Protein AF-A0A0Q4B792-F1 (afdb_monomer_lite)

Radius of gyration: 16.69 Å; chains: 1; bounding box: 51×50×37 Å

Sequence (203 aa):
MIIIKDETDTKEAESYEGVRILLLTGSSIDRRAAGAAIKLKNITGGKLAVAVLGHSGESLKEADATYYLDDPDFADSDCRASGRICVALIKKVFPCDYVVCGTSSREGSSSSLAARIARGCDMEPSFSVSGIDRSDDGSLRTMRNGTAGSVSWKTAFSVSEGAWPKATPEMREGRRLNRIDVGLGVFSVGIKGSRVLIAKEVG

Foldseek 3Di:
DDPPDPPVQVCVQVVFDFAEEEEEEEQDDQFQLQLVSVVVCVQGVGAYEYEYEEDHLKDFPRHPAYEYAYAPLQAQWELQQVLLLVLLCCVQRHVGFEYRFGDDPRHDASQSSQVSSCVSNVAAEDEAWQDWHADPVRWIWTDHPNDIDTGHTRYRYYHHHYDGDGIDMDRDDHHYDYCVNSPHDSCSHHPNNHPDDDDDPDD

Secondary structure (DSSP, 8-state):
------TTTTHHHH---S-EEEEEE-SS--HHHHHHHHHHHHHHT-EEEEEEESS--EEETT-SEEEEE--GGGTT--HHHHHHHHHHHHHHT---SEEEE--BTTTB-HHHHHHHHHHHHT-EEEEEE-EEEE-TTS-EEEEETTEEEEE-SSEEEEE-S--PPPP-EEE---EEE-TTTTT--TTSSHHHH-S---PPP--

Structure (mmCIF, N/CA/C/O backbone):
data_AF-A0A0Q4B792-F1
#
_entry.id   AF-A0A0Q4B792-F1
#
loop_
_atom_site.group_PDB
_atom_site.id
_atom_site.type_symbol
_atom_site.label_atom_id
_atom_site.label_alt_id
_atom_site.label_comp_id
_atom_site.label_asym_id
_atom_site.label_entity_id
_atom_site.label_seq_id
_atom_site.pdbx_PDB_ins_code
_atom_site.Cartn_x
_atom_site.Cartn_y
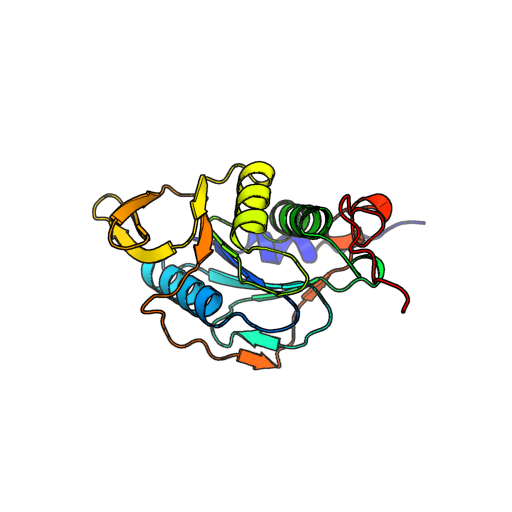_atom_site.Cartn_z
_atom_site.occupancy
_atom_site.B_iso_or_equiv
_atom_site.auth_seq_id
_atom_site.auth_comp_id
_atom_site.auth_asym_id
_atom_site.auth_atom_id
_atom_site.pdbx_PDB_model_num
ATOM 1 N N . MET A 1 1 ? 5.450 -29.155 -21.561 1.00 33.94 1 MET A N 1
ATOM 2 C CA . MET A 1 1 ? 5.748 -28.546 -20.250 1.00 33.94 1 MET A CA 1
ATOM 3 C C . MET A 1 1 ? 4.441 -28.463 -19.487 1.00 33.94 1 MET A C 1
ATOM 5 O O . MET A 1 1 ? 3.589 -27.662 -19.841 1.00 33.94 1 MET A O 1
ATOM 9 N N . ILE A 1 2 ? 4.238 -29.383 -18.548 1.00 25.81 2 ILE A N 1
ATOM 10 C CA . ILE A 1 2 ? 3.050 -29.424 -17.694 1.00 25.81 2 ILE A CA 1
ATOM 11 C C . ILE A 1 2 ? 3.392 -28.551 -16.490 1.00 25.81 2 ILE A C 1
ATOM 13 O O . ILE A 1 2 ? 4.289 -28.894 -15.725 1.00 25.81 2 ILE A O 1
ATOM 17 N N . ILE A 1 3 ? 2.758 -27.384 -16.379 1.00 35.31 3 ILE A N 1
ATOM 18 C CA . ILE A 1 3 ? 2.890 -26.535 -15.195 1.00 35.31 3 ILE A CA 1
ATOM 19 C C . ILE A 1 3 ? 1.917 -27.101 -14.166 1.00 35.31 3 ILE A C 1
ATOM 21 O O . ILE A 1 3 ? 0.707 -26.921 -14.287 1.00 35.31 3 ILE A O 1
ATOM 25 N N . ILE A 1 4 ? 2.451 -27.826 -13.187 1.00 34.44 4 ILE A N 1
ATOM 26 C CA . ILE A 1 4 ? 1.708 -28.196 -11.986 1.00 34.44 4 ILE A CA 1
ATOM 27 C C . ILE A 1 4 ? 1.589 -26.908 -11.168 1.00 34.44 4 ILE A C 1
ATOM 29 O O . ILE A 1 4 ? 2.572 -26.414 -10.623 1.00 34.44 4 ILE A O 1
ATOM 33 N N . LYS A 1 5 ? 0.399 -26.307 -11.190 1.00 33.84 5 LYS A N 1
ATOM 34 C CA . LYS A 1 5 ? 0.032 -25.169 -10.349 1.00 33.84 5 LYS A CA 1
ATOM 35 C C . LYS A 1 5 ? -0.215 -25.729 -8.952 1.00 33.84 5 LYS A C 1
ATOM 37 O O . LYS A 1 5 ? -1.139 -26.517 -8.782 1.00 33.84 5 LYS A O 1
ATOM 42 N N . ASP A 1 6 ? 0.633 -25.375 -7.996 1.00 35.22 6 ASP A N 1
ATOM 43 C CA . ASP A 1 6 ? 0.460 -25.784 -6.606 1.00 35.22 6 ASP A CA 1
ATOM 44 C C . ASP A 1 6 ? -0.864 -25.203 -6.069 1.00 35.22 6 ASP A C 1
ATOM 46 O O . ASP A 1 6 ? -1.065 -23.988 -6.024 1.00 35.22 6 ASP A O 1
ATOM 50 N N . GLU A 1 7 ? -1.820 -26.078 -5.752 1.00 35.09 7 GLU A N 1
ATOM 51 C CA . GLU A 1 7 ? -3.175 -25.725 -5.305 1.00 35.09 7 GLU A CA 1
ATOM 52 C C . GLU A 1 7 ? -3.217 -25.215 -3.852 1.00 35.09 7 GLU A C 1
ATOM 54 O O . GLU A 1 7 ? -4.275 -24.821 -3.356 1.00 35.09 7 GLU A O 1
ATOM 59 N N . THR A 1 8 ? -2.082 -25.185 -3.149 1.00 34.69 8 THR A N 1
ATOM 60 C CA . THR A 1 8 ? -1.991 -24.608 -1.797 1.00 34.69 8 THR A CA 1
ATOM 61 C C . THR A 1 8 ? -1.992 -23.074 -1.797 1.00 34.69 8 THR A C 1
ATOM 63 O O . THR A 1 8 ? -2.495 -22.459 -0.857 1.00 34.69 8 THR A O 1
ATOM 66 N N . ASP A 1 9 ? -1.556 -22.445 -2.891 1.00 42.12 9 ASP A N 1
ATOM 67 C CA . ASP A 1 9 ? -1.290 -21.001 -2.985 1.00 42.12 9 ASP A CA 1
ATOM 68 C C . ASP A 1 9 ? -2.533 -20.092 -2.981 1.00 42.12 9 ASP A C 1
ATOM 70 O O . ASP A 1 9 ? -2.427 -18.885 -2.752 1.00 42.12 9 ASP A O 1
ATOM 74 N N . THR A 1 10 ? -3.710 -20.659 -3.261 1.00 37.88 10 THR A N 1
ATOM 75 C CA . THR A 1 10 ? -5.001 -19.940 -3.259 1.00 37.88 10 THR A CA 1
ATOM 76 C C . THR A 1 10 ? -5.689 -19.983 -1.897 1.00 37.88 10 THR A C 1
ATOM 78 O O . THR A 1 10 ? -6.471 -19.088 -1.582 1.00 37.88 10 THR A O 1
ATOM 81 N N . LYS A 1 11 ? -5.341 -20.947 -1.036 1.00 34.03 11 LYS A N 1
ATOM 82 C CA . LYS A 1 11 ? -6.043 -21.159 0.235 1.00 34.03 11 LYS A CA 1
ATOM 83 C C . LYS A 1 11 ? -5.718 -20.110 1.298 1.00 34.03 11 LYS A C 1
ATOM 85 O O . LYS A 1 11 ? -6.612 -19.737 2.048 1.00 34.03 11 LYS A O 1
ATOM 90 N N . GLU A 1 12 ? -4.496 -19.574 1.353 1.00 41.19 12 GLU A N 1
ATOM 91 C CA . GLU A 1 12 ? -4.156 -18.540 2.350 1.00 41.19 12 GLU A CA 1
ATOM 92 C C . GLU A 1 12 ? -4.881 -17.211 2.085 1.00 41.19 12 GLU A C 1
ATOM 94 O O . GLU A 1 12 ? -5.442 -16.629 3.010 1.00 41.19 12 GLU A O 1
ATOM 99 N N . ALA A 1 13 ? -4.959 -16.763 0.827 1.00 39.94 13 ALA A N 1
ATOM 100 C CA . ALA A 1 13 ? -5.677 -15.539 0.453 1.00 39.94 13 ALA A CA 1
ATOM 101 C C . ALA A 1 13 ? -7.210 -15.675 0.583 1.00 39.94 13 ALA A C 1
ATOM 103 O O . ALA A 1 13 ? -7.907 -14.691 0.858 1.00 39.94 13 ALA A O 1
ATOM 104 N N . GLU A 1 14 ? -7.734 -16.892 0.406 1.00 40.47 14 GLU A N 1
ATOM 105 C CA . GLU A 1 14 ? -9.151 -17.225 0.598 1.00 40.47 14 GLU A CA 1
ATOM 106 C C . GLU A 1 14 ? -9.532 -17.421 2.078 1.00 40.47 14 GLU A C 1
ATOM 108 O O . GLU A 1 14 ? -10.694 -17.235 2.425 1.00 40.47 14 GLU A O 1
ATOM 113 N N . SER A 1 15 ? -8.571 -17.698 2.970 1.00 45.41 15 SER A N 1
ATOM 114 C CA . SER A 1 15 ? -8.818 -17.972 4.400 1.00 45.41 15 SER A CA 1
ATOM 115 C C . SER A 1 15 ? -8.996 -16.744 5.308 1.00 45.41 15 SER A C 1
ATOM 117 O O . SER A 1 15 ? -9.276 -16.890 6.498 1.00 45.41 15 SER A O 1
ATOM 119 N N . TYR A 1 16 ? -8.846 -15.525 4.785 1.00 47.53 16 TYR A N 1
ATOM 120 C CA . TYR A 1 16 ? -9.009 -14.309 5.584 1.00 47.53 16 TYR A CA 1
ATOM 121 C C . TYR A 1 16 ? -10.486 -13.901 5.688 1.00 47.53 16 TYR A C 1
ATOM 123 O O . TYR A 1 16 ? -10.985 -13.156 4.841 1.00 47.53 16 TYR A O 1
ATOM 131 N N . GLU A 1 17 ? -11.180 -14.347 6.737 1.00 58.19 17 GLU A N 1
ATOM 132 C CA . GLU A 1 17 ? -12.429 -13.717 7.184 1.00 58.19 17 GLU A CA 1
ATOM 133 C C . GLU A 1 17 ? -12.116 -12.355 7.843 1.00 58.19 17 GLU A C 1
ATOM 135 O O . GLU A 1 17 ? -11.276 -12.267 8.740 1.00 58.19 17 GLU A O 1
ATOM 140 N N . GLY A 1 18 ? -12.772 -11.277 7.394 1.00 78.38 18 GLY A N 1
ATOM 141 C CA . GLY A 1 18 ? -12.652 -9.928 7.973 1.00 78.38 18 GLY A CA 1
ATOM 142 C C . GLY A 1 18 ? -11.944 -8.887 7.094 1.00 78.38 18 GLY A C 1
ATOM 143 O O . GLY A 1 18 ? -11.579 -9.158 5.953 1.00 78.38 18 GLY A O 1
ATOM 144 N N . VAL A 1 19 ? -11.779 -7.671 7.635 1.00 88.25 19 VAL A N 1
ATOM 145 C CA . VAL A 1 19 ? -11.177 -6.519 6.935 1.00 88.25 19 VAL A CA 1
ATOM 146 C C . VAL A 1 19 ? -9.701 -6.776 6.637 1.00 88.25 19 VAL A C 1
ATOM 148 O O . VAL A 1 19 ? -8.928 -7.103 7.538 1.00 88.25 19 VAL A O 1
ATOM 151 N N . ARG A 1 20 ? -9.286 -6.565 5.389 1.00 94.62 20 ARG A N 1
ATOM 152 C CA . ARG A 1 20 ? -7.912 -6.794 4.923 1.00 94.62 20 ARG A CA 1
ATOM 153 C C . ARG A 1 20 ? -7.219 -5.474 4.614 1.00 94.62 20 ARG A C 1
ATOM 155 O O . ARG A 1 20 ? -7.715 -4.665 3.830 1.00 94.62 20 ARG A O 1
ATOM 162 N N . ILE A 1 21 ? -6.049 -5.275 5.208 1.00 96.44 21 ILE A N 1
ATOM 163 C CA . ILE A 1 21 ? -5.250 -4.055 5.087 1.00 96.44 21 ILE A CA 1
ATOM 164 C C . ILE A 1 21 ? -3.903 -4.421 4.475 1.00 96.44 21 ILE A C 1
ATOM 166 O O . ILE A 1 21 ? -3.234 -5.332 4.957 1.00 96.44 21 ILE A O 1
ATOM 170 N N . LEU A 1 22 ? -3.489 -3.692 3.444 1.00 97.00 22 LEU A N 1
ATOM 171 C CA . LEU A 1 22 ? -2.180 -3.837 2.821 1.00 97.00 22 LEU A CA 1
ATOM 172 C C . LEU A 1 22 ? -1.356 -2.562 3.016 1.00 97.00 22 LEU A C 1
ATOM 174 O O . LEU A 1 22 ? -1.715 -1.499 2.512 1.00 97.00 22 LEU A O 1
ATOM 178 N N . LEU A 1 23 ? -0.228 -2.666 3.712 1.00 96.12 23 LEU A N 1
ATOM 179 C CA . LEU A 1 23 ? 0.806 -1.635 3.700 1.00 96.12 23 LEU A CA 1
ATOM 180 C C . LEU A 1 23 ? 1.735 -1.870 2.508 1.00 96.12 23 LEU A C 1
ATOM 182 O O . LEU A 1 23 ? 2.355 -2.926 2.413 1.00 96.12 23 LEU A O 1
ATOM 186 N N . LEU A 1 24 ? 1.864 -0.874 1.637 1.00 93.19 24 LEU A N 1
ATOM 187 C CA . LEU A 1 24 ? 2.834 -0.865 0.546 1.00 93.19 24 LEU A CA 1
ATOM 188 C C . LEU A 1 24 ? 4.028 0.001 0.917 1.00 93.19 24 LEU A C 1
ATOM 190 O O . LEU A 1 24 ? 3.865 1.158 1.310 1.00 93.19 24 LEU A O 1
ATOM 194 N N . THR A 1 25 ? 5.224 -0.548 0.759 1.00 88.81 25 THR A N 1
ATOM 195 C CA . THR A 1 25 ? 6.471 0.130 1.109 1.00 88.81 25 THR A CA 1
ATOM 196 C C . THR A 1 25 ? 7.580 -0.245 0.135 1.00 88.81 25 THR A C 1
ATOM 198 O O . THR A 1 25 ? 7.519 -1.295 -0.499 1.00 88.81 25 THR A O 1
ATOM 201 N N . GLY A 1 26 ? 8.583 0.621 -0.004 1.00 85.62 26 GLY A N 1
ATOM 202 C CA . GLY A 1 26 ? 9.779 0.317 -0.792 1.00 85.62 26 GLY A CA 1
ATOM 203 C C . GLY A 1 26 ? 10.798 -0.475 0.026 1.00 85.62 26 GLY A C 1
ATOM 204 O O . GLY A 1 26 ? 10.454 -1.176 0.973 1.00 85.62 26 GLY A O 1
ATOM 205 N N . SER A 1 27 ? 12.085 -0.298 -0.279 1.00 79.56 27 SER A N 1
ATOM 206 C CA . SER A 1 27 ? 13.182 -1.039 0.369 1.00 79.56 27 SER A CA 1
ATOM 207 C C . SER A 1 27 ? 13.395 -0.748 1.865 1.00 79.56 27 SER A C 1
ATOM 209 O O . SER A 1 27 ? 14.207 -1.421 2.493 1.00 79.56 27 SER A O 1
ATOM 211 N N . SER A 1 28 ? 12.694 0.232 2.432 1.00 84.31 28 SER A N 1
ATOM 212 C CA . SER A 1 28 ? 12.626 0.491 3.872 1.00 84.31 28 SER A CA 1
ATOM 213 C C . SER A 1 28 ? 11.191 0.803 4.281 1.00 84.31 28 SER A C 1
ATOM 215 O O . SER A 1 28 ? 10.412 1.319 3.473 1.00 84.31 28 SER A O 1
ATOM 217 N N . ILE A 1 29 ? 10.835 0.504 5.531 1.00 88.38 29 ILE A N 1
ATOM 218 C CA . ILE A 1 29 ? 9.501 0.795 6.068 1.00 88.38 29 ILE A CA 1
ATOM 219 C C . ILE A 1 29 ? 9.294 2.303 6.280 1.00 88.38 29 ILE A C 1
ATOM 221 O O . ILE A 1 29 ? 9.945 2.932 7.122 1.00 88.38 29 ILE A O 1
ATOM 225 N N . ASP A 1 30 ? 8.298 2.879 5.599 1.00 90.06 30 ASP A N 1
ATOM 226 C CA . ASP A 1 30 ? 7.776 4.205 5.947 1.00 90.06 30 ASP A CA 1
ATOM 227 C C . ASP A 1 30 ? 7.014 4.129 7.279 1.00 90.06 30 ASP A C 1
ATOM 229 O O . ASP A 1 30 ? 5.904 3.600 7.364 1.00 90.06 30 ASP A O 1
ATOM 233 N N . ARG A 1 31 ? 7.605 4.692 8.339 1.00 91.88 31 ARG A N 1
ATOM 234 C CA . ARG A 1 31 ? 7.049 4.647 9.701 1.00 91.88 31 ARG A CA 1
ATOM 235 C C . ARG A 1 31 ? 5.684 5.321 9.832 1.00 91.88 31 ARG A C 1
ATOM 237 O O . ARG A 1 31 ? 4.902 4.909 10.686 1.00 91.88 31 ARG A O 1
ATOM 244 N N . ARG A 1 32 ? 5.387 6.346 9.025 1.00 92.69 32 ARG A N 1
ATOM 245 C CA . ARG A 1 32 ? 4.094 7.047 9.078 1.00 92.69 32 ARG A CA 1
ATOM 246 C C . ARG A 1 32 ? 3.012 6.179 8.455 1.00 92.69 32 ARG A C 1
ATOM 248 O O . ARG A 1 32 ? 1.978 5.951 9.077 1.00 92.69 32 ARG A O 1
ATOM 255 N N . ALA A 1 33 ? 3.282 5.638 7.269 1.00 94.69 33 ALA A N 1
ATOM 256 C CA . ALA A 1 33 ? 2.369 4.710 6.610 1.00 94.69 33 ALA A CA 1
ATOM 257 C C . ALA A 1 33 ? 2.167 3.431 7.433 1.00 94.69 33 ALA A C 1
ATOM 259 O O . ALA A 1 33 ? 1.038 2.980 7.607 1.00 94.69 33 ALA A O 1
ATOM 260 N N . ALA A 1 34 ? 3.236 2.902 8.026 1.00 95.62 34 ALA A N 1
ATOM 261 C CA . ALA A 1 34 ? 3.164 1.776 8.944 1.00 95.62 34 ALA A CA 1
ATOM 262 C C . ALA A 1 34 ? 2.283 2.070 10.165 1.00 95.62 34 ALA A C 1
ATOM 264 O O . ALA A 1 34 ? 1.386 1.291 10.482 1.00 95.62 34 ALA A O 1
ATOM 265 N N . GLY A 1 35 ? 2.481 3.216 10.821 1.00 97.00 35 GLY A N 1
ATOM 266 C CA . GLY A 1 35 ? 1.648 3.623 11.950 1.00 97.00 35 GLY A CA 1
ATOM 267 C C . GLY A 1 35 ? 0.176 3.803 11.563 1.00 97.00 35 GLY A C 1
ATOM 268 O O . GLY A 1 35 ? -0.710 3.353 12.290 1.00 97.00 35 GLY A O 1
ATOM 269 N N . ALA A 1 36 ? -0.109 4.376 10.391 1.00 96.62 36 ALA A N 1
ATOM 270 C CA . ALA A 1 36 ? -1.470 4.481 9.866 1.00 96.62 36 ALA A CA 1
ATOM 271 C C . ALA A 1 36 ? -2.104 3.105 9.590 1.00 96.62 36 ALA A C 1
ATOM 273 O O . ALA A 1 36 ? -3.262 2.881 9.943 1.00 96.62 36 ALA A O 1
ATOM 274 N N . ALA A 1 37 ? -1.344 2.158 9.034 1.00 97.31 37 ALA A N 1
ATOM 275 C CA . ALA A 1 37 ? -1.807 0.791 8.808 1.00 97.31 37 ALA A CA 1
ATOM 276 C C . ALA A 1 37 ? -2.105 0.053 10.128 1.00 97.31 37 ALA A C 1
ATOM 278 O O . ALA A 1 37 ? -3.128 -0.621 10.244 1.00 97.31 37 ALA A O 1
ATOM 279 N N . ILE A 1 38 ? -1.274 0.249 11.159 1.00 97.44 38 ILE A N 1
ATOM 280 C CA . ILE A 1 38 ? -1.517 -0.268 12.517 1.00 97.44 38 ILE A CA 1
ATOM 281 C C . ILE A 1 38 ? -2.771 0.372 13.129 1.00 97.44 38 ILE A C 1
ATOM 283 O O . ILE A 1 38 ? -3.600 -0.321 13.718 1.00 97.44 38 ILE A O 1
ATOM 287 N N . LYS A 1 39 ? -2.961 1.688 12.973 1.00 96.56 39 LYS A N 1
ATOM 288 C CA . LYS A 1 39 ? -4.170 2.383 13.445 1.00 96.56 39 LYS A CA 1
ATOM 289 C C . LYS A 1 39 ? -5.426 1.817 12.771 1.00 96.56 39 LYS A C 1
ATOM 291 O O . LYS A 1 39 ? -6.396 1.532 13.471 1.00 96.56 39 LYS A O 1
ATOM 296 N N . LEU A 1 40 ? -5.393 1.590 11.455 1.00 94.81 40 LEU A N 1
ATOM 297 C CA . LEU A 1 40 ? -6.481 0.937 10.716 1.00 94.81 40 LEU A CA 1
ATOM 298 C C . LEU A 1 40 ? -6.758 -0.472 11.241 1.00 94.81 40 LEU A C 1
ATOM 300 O O . LEU A 1 40 ? -7.918 -0.805 11.490 1.00 94.81 40 LEU A O 1
ATOM 304 N N . LYS A 1 41 ? -5.712 -1.276 11.468 1.00 95.25 41 LYS A N 1
ATOM 305 C CA . LYS A 1 41 ? -5.831 -2.614 12.063 1.00 95.25 41 LYS A CA 1
ATOM 306 C C . LYS A 1 41 ? -6.563 -2.551 13.402 1.00 95.25 41 LYS A C 1
ATOM 308 O O . LYS A 1 41 ? -7.529 -3.278 13.605 1.00 95.25 41 LYS A O 1
ATOM 313 N N . ASN A 1 42 ? -6.171 -1.625 14.274 1.00 94.56 42 ASN A N 1
ATOM 314 C CA . ASN A 1 42 ? -6.768 -1.470 15.601 1.00 94.56 42 ASN A CA 1
ATOM 315 C C . ASN A 1 42 ? -8.237 -1.020 15.554 1.00 94.56 42 ASN A C 1
ATOM 317 O O . ASN A 1 42 ? -9.042 -1.503 16.341 1.00 94.56 42 ASN A O 1
ATOM 321 N N . ILE A 1 43 ? -8.603 -0.111 14.643 1.00 92.75 43 ILE A N 1
ATOM 322 C CA . ILE A 1 43 ? -9.989 0.377 14.512 1.00 92.75 43 ILE A CA 1
ATOM 323 C C . ILE A 1 43 ? -10.921 -0.693 13.935 1.00 92.75 43 ILE A C 1
ATOM 325 O O . ILE A 1 43 ? -12.095 -0.784 14.309 1.00 92.75 43 ILE A O 1
ATOM 329 N N . THR A 1 44 ? -10.421 -1.451 12.962 1.00 90.06 44 THR A N 1
ATOM 330 C CA . THR A 1 44 ? -11.232 -2.391 12.180 1.00 90.06 44 THR A CA 1
ATOM 331 C C . THR A 1 44 ? -11.227 -3.801 12.760 1.00 90.06 44 THR A C 1
ATOM 333 O O . THR A 1 44 ? -12.109 -4.584 12.425 1.00 90.06 44 THR A O 1
ATOM 336 N N . GLY A 1 45 ? -10.247 -4.135 13.607 1.00 90.50 45 GLY A N 1
ATOM 337 C CA . GLY A 1 45 ? -9.962 -5.516 14.005 1.00 90.50 45 GLY A CA 1
ATOM 338 C C . GLY A 1 45 ? -9.424 -6.373 12.853 1.00 90.50 45 GLY A C 1
ATOM 339 O O . GLY A 1 45 ? -9.405 -7.596 12.959 1.00 90.50 45 GLY A O 1
ATOM 340 N N . GLY A 1 46 ? -9.036 -5.740 11.741 1.00 91.69 46 GLY A N 1
ATOM 341 C CA . GLY A 1 46 ? -8.644 -6.408 10.509 1.00 91.69 46 GLY A CA 1
ATOM 342 C C . GLY A 1 46 ? -7.276 -7.085 10.562 1.00 91.69 46 GLY A C 1
ATOM 343 O O . GLY A 1 46 ? -6.565 -7.083 11.569 1.00 91.69 46 GLY A O 1
ATOM 344 N N . LYS A 1 47 ? -6.888 -7.652 9.423 1.00 95.00 47 LYS A N 1
ATOM 345 C CA . LYS A 1 47 ? -5.598 -8.306 9.205 1.00 95.00 47 LYS A CA 1
ATOM 346 C C . LYS A 1 47 ? -4.695 -7.420 8.364 1.00 95.00 47 LYS A C 1
ATOM 348 O O . LYS A 1 47 ? -5.125 -6.881 7.346 1.00 95.00 47 LYS A O 1
ATOM 353 N N . LEU A 1 48 ? -3.452 -7.260 8.809 1.00 96.31 48 LEU A N 1
ATOM 354 C CA . LEU A 1 48 ? -2.455 -6.407 8.173 1.00 96.31 48 LEU A CA 1
ATOM 355 C C . LEU A 1 48 ? -1.433 -7.264 7.435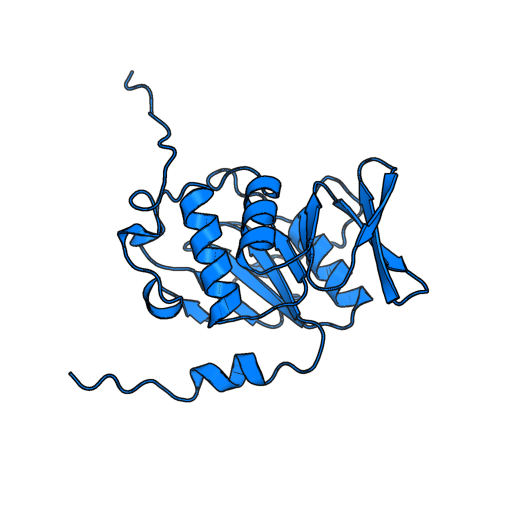 1.00 96.31 48 LEU A C 1
ATOM 357 O O . LEU A 1 48 ? -0.671 -7.996 8.060 1.00 96.31 48 LEU A O 1
ATOM 361 N N . ALA A 1 49 ? -1.371 -7.116 6.120 1.00 96.56 49 ALA A N 1
ATOM 362 C CA . ALA A 1 49 ? -0.255 -7.583 5.318 1.00 96.56 49 ALA A CA 1
ATOM 363 C C . ALA A 1 49 ? 0.683 -6.420 4.980 1.00 96.56 49 ALA A C 1
ATOM 365 O O . ALA A 1 49 ? 0.248 -5.281 4.792 1.00 96.56 49 ALA A O 1
ATOM 366 N N . VAL A 1 50 ? 1.973 -6.714 4.860 1.00 95.56 50 VAL A N 1
ATOM 367 C CA . VAL A 1 50 ? 2.976 -5.788 4.327 1.00 95.56 50 VAL A CA 1
ATOM 368 C C . VAL A 1 50 ? 3.446 -6.324 2.987 1.00 95.56 50 VAL A C 1
ATOM 370 O O . VAL A 1 50 ? 3.798 -7.496 2.889 1.00 95.56 50 VAL A O 1
ATOM 373 N N 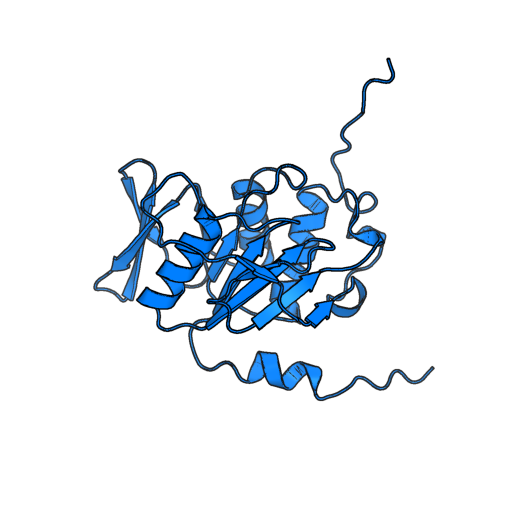. ALA A 1 51 ? 3.471 -5.478 1.962 1.00 94.62 51 ALA A N 1
ATOM 374 C CA . ALA A 1 51 ? 4.168 -5.779 0.725 1.00 94.62 51 ALA A CA 1
ATOM 375 C C . ALA A 1 51 ? 5.295 -4.781 0.479 1.00 94.62 51 ALA A C 1
ATOM 377 O O . ALA A 1 51 ? 5.093 -3.564 0.457 1.00 94.62 51 ALA A O 1
ATOM 378 N N . VAL A 1 52 ? 6.483 -5.338 0.289 1.00 92.44 52 VAL A N 1
ATOM 379 C CA . VA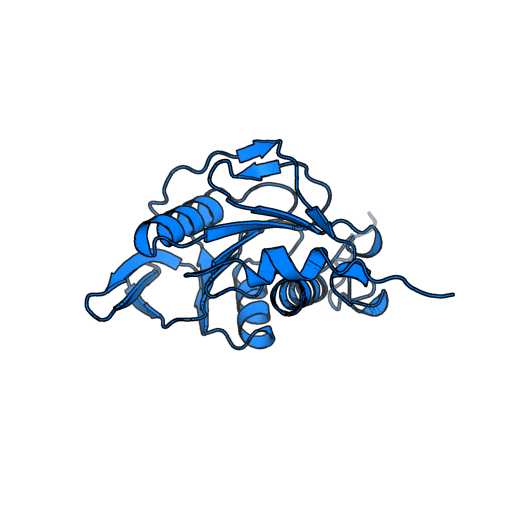L A 1 52 ? 7.731 -4.614 0.092 1.00 92.44 52 VAL A CA 1
ATOM 380 C C . VAL A 1 52 ? 8.096 -4.689 -1.382 1.00 92.44 52 VAL A C 1
ATOM 382 O O . VAL A 1 52 ? 8.276 -5.784 -1.916 1.00 92.44 52 VAL A O 1
ATOM 385 N N . LEU A 1 53 ? 8.213 -3.540 -2.048 1.00 89.00 53 LEU A N 1
ATOM 386 C CA . LEU A 1 53 ? 8.765 -3.467 -3.394 1.00 89.00 53 LEU A CA 1
ATOM 387 C C . LEU A 1 53 ? 10.296 -3.454 -3.328 1.00 89.00 53 LEU A C 1
ATOM 389 O O . LEU A 1 53 ? 10.918 -2.494 -2.863 1.00 89.00 53 LEU A O 1
ATOM 393 N N . GLY A 1 54 ? 10.901 -4.534 -3.816 1.00 81.31 54 GLY A N 1
ATOM 394 C CA . GLY A 1 54 ? 12.345 -4.713 -3.859 1.00 81.31 54 GLY A CA 1
ATOM 395 C C . GLY A 1 54 ? 12.887 -5.674 -2.802 1.00 81.31 54 GLY A C 1
ATOM 396 O O . GLY A 1 54 ? 12.169 -6.408 -2.133 1.00 81.31 54 GLY A O 1
ATOM 397 N N . HIS A 1 55 ? 14.211 -5.672 -2.691 1.00 71.19 55 HIS A N 1
ATOM 398 C CA . HIS A 1 55 ? 14.995 -6.759 -2.107 1.00 71.19 55 HIS A CA 1
ATOM 399 C C . HIS A 1 55 ? 15.296 -6.575 -0.605 1.00 71.19 55 HIS A C 1
ATOM 401 O O . HIS A 1 55 ? 16.392 -6.902 -0.149 1.00 71.19 55 HIS A O 1
ATOM 407 N N . SER A 1 56 ? 14.372 -6.000 0.172 1.00 74.38 56 SER A N 1
ATOM 408 C CA . SER A 1 56 ? 14.552 -5.913 1.630 1.00 74.38 56 SER A CA 1
ATOM 409 C C . SER A 1 56 ? 14.052 -7.197 2.305 1.00 74.38 56 SER A C 1
ATOM 411 O O . SER A 1 56 ? 13.194 -7.890 1.772 1.00 74.38 56 SER A O 1
ATOM 413 N N . GLY A 1 57 ? 14.617 -7.538 3.464 1.00 80.62 57 GLY A N 1
ATOM 414 C CA . GLY A 1 57 ? 14.041 -8.525 4.388 1.00 80.62 57 GLY A CA 1
ATOM 415 C C . GLY A 1 57 ? 13.265 -7.867 5.532 1.00 80.62 57 GLY A C 1
ATOM 416 O O . GLY A 1 57 ? 12.978 -8.527 6.527 1.00 80.62 57 GLY A O 1
ATOM 417 N N . GLU A 1 58 ? 13.011 -6.557 5.431 1.00 88.88 58 GLU A N 1
ATOM 418 C CA . GLU A 1 58 ? 12.385 -5.756 6.481 1.00 88.88 58 GLU A CA 1
ATOM 419 C C . GLU A 1 58 ? 10.862 -5.757 6.312 1.00 88.88 58 GLU A C 1
ATOM 421 O O . GLU A 1 58 ? 10.343 -5.435 5.246 1.00 88.88 58 GLU A O 1
ATOM 426 N N . SER A 1 59 ? 10.148 -6.073 7.388 1.00 92.38 59 SER A N 1
ATOM 427 C CA . SER A 1 59 ? 8.690 -6.004 7.489 1.00 92.38 59 SER A CA 1
ATOM 428 C C . SER A 1 59 ? 8.285 -5.321 8.800 1.00 92.38 59 SER A C 1
ATOM 430 O O . SER A 1 59 ? 9.103 -4.670 9.451 1.00 92.38 59 SER A O 1
ATOM 432 N N . LEU A 1 60 ? 7.019 -5.447 9.195 1.00 93.94 60 LEU A N 1
ATOM 433 C CA . LEU A 1 60 ? 6.498 -4.986 10.478 1.00 93.94 60 LEU A CA 1
ATOM 434 C C . LEU A 1 60 ? 6.216 -6.147 11.419 1.00 93.94 60 LEU A C 1
ATOM 436 O O . LEU A 1 60 ? 5.581 -7.130 11.032 1.00 93.94 60 LEU A O 1
ATOM 440 N N . LYS A 1 61 ? 6.564 -5.962 12.692 1.00 94.31 61 LYS A N 1
ATOM 441 C CA . LYS A 1 61 ? 6.203 -6.895 13.762 1.00 94.31 61 LYS A CA 1
ATOM 442 C C . LYS A 1 61 ? 4.697 -7.124 13.860 1.00 94.31 61 LYS A C 1
ATOM 444 O O . LYS A 1 61 ? 4.238 -8.231 14.131 1.00 94.31 61 LYS A O 1
ATOM 449 N N . GLU A 1 62 ? 3.922 -6.069 13.631 1.00 94.81 62 GLU A N 1
ATOM 450 C CA . GLU A 1 62 ? 2.464 -6.067 13.715 1.00 94.81 62 GLU A CA 1
ATOM 451 C C . GLU A 1 62 ? 1.779 -6.722 12.501 1.00 94.81 62 GLU A C 1
ATOM 453 O O . GLU A 1 62 ? 0.552 -6.879 12.512 1.00 94.81 62 GLU A O 1
ATOM 458 N N . ALA A 1 63 ? 2.541 -7.091 11.463 1.00 94.19 63 ALA A N 1
ATOM 459 C CA . ALA A 1 63 ? 2.021 -7.733 10.265 1.00 94.19 63 ALA A CA 1
ATOM 460 C C . ALA A 1 63 ? 1.625 -9.193 10.527 1.00 94.19 63 ALA A C 1
ATOM 462 O O . ALA A 1 63 ? 2.356 -9.972 11.144 1.00 94.19 63 ALA A O 1
ATOM 463 N N . ASP A 1 64 ? 0.463 -9.572 10.006 1.00 94.94 64 ASP A N 1
ATOM 464 C CA . ASP A 1 64 ? -0.009 -10.951 9.946 1.00 94.94 64 ASP A CA 1
ATOM 465 C C . ASP A 1 64 ? 0.641 -11.709 8.773 1.00 94.94 64 ASP A C 1
ATOM 467 O O . ASP A 1 64 ? 0.879 -12.907 8.885 1.00 94.94 64 ASP A O 1
ATOM 471 N N . ALA A 1 65 ? 0.969 -11.015 7.677 1.00 94.12 65 ALA A N 1
ATOM 472 C CA . ALA A 1 65 ? 1.630 -11.584 6.501 1.00 94.12 65 ALA A CA 1
ATOM 473 C C . ALA A 1 65 ? 2.623 -10.597 5.868 1.00 94.12 65 ALA A C 1
ATOM 475 O O . ALA A 1 65 ? 2.448 -9.380 5.954 1.00 94.12 65 ALA A O 1
ATOM 476 N N . THR A 1 66 ? 3.641 -11.132 5.191 1.00 94.69 66 THR A N 1
ATOM 477 C CA . THR A 1 66 ? 4.645 -10.340 4.467 1.00 94.69 66 THR A CA 1
ATOM 478 C C . THR A 1 66 ? 4.831 -10.882 3.056 1.00 94.69 66 THR A C 1
ATOM 480 O O . THR A 1 66 ? 5.063 -12.080 2.880 1.00 94.69 66 THR A O 1
ATOM 483 N N . TYR A 1 67 ? 4.792 -9.987 2.072 1.00 94.56 67 TYR A N 1
ATOM 484 C CA . TYR A 1 67 ? 5.074 -10.263 0.669 1.00 94.56 67 TYR A CA 1
ATOM 485 C C . TYR A 1 67 ? 6.278 -9.443 0.202 1.00 94.56 67 TYR A C 1
ATOM 487 O O . TYR A 1 67 ? 6.290 -8.219 0.312 1.00 94.56 67 TYR A O 1
ATOM 495 N N . TYR A 1 68 ? 7.274 -10.105 -0.368 1.00 94.00 68 TYR A N 1
ATOM 496 C CA . TYR A 1 68 ? 8.422 -9.455 -0.990 1.00 94.00 68 TYR A CA 1
ATOM 497 C C . TYR A 1 68 ? 8.242 -9.497 -2.502 1.00 94.00 68 TYR A C 1
ATOM 499 O O . TYR A 1 68 ? 8.280 -10.570 -3.100 1.00 94.00 68 TYR A O 1
ATOM 507 N N . LEU A 1 69 ? 8.004 -8.341 -3.119 1.00 93.38 69 LEU A N 1
ATOM 508 C CA . LEU A 1 69 ? 7.926 -8.205 -4.570 1.00 93.38 69 LEU A CA 1
ATOM 509 C C . LEU A 1 69 ? 9.351 -8.152 -5.111 1.00 93.38 69 LEU A C 1
ATOM 511 O O . LEU A 1 69 ? 9.989 -7.096 -5.154 1.00 93.38 69 LEU A O 1
ATOM 515 N N . ASP A 1 70 ? 9.831 -9.328 -5.479 1.00 90.88 70 ASP A N 1
ATOM 516 C CA . ASP A 1 70 ? 11.229 -9.614 -5.707 1.00 90.88 70 ASP A CA 1
ATOM 517 C C . ASP A 1 70 ? 11.438 -10.213 -7.103 1.00 90.88 70 ASP A C 1
ATOM 519 O O . ASP A 1 70 ? 11.282 -11.411 -7.341 1.00 90.88 70 ASP A O 1
ATOM 523 N N . ASP A 1 71 ? 11.764 -9.333 -8.046 1.00 93.62 71 ASP A N 1
ATOM 524 C CA . ASP A 1 71 ? 12.102 -9.680 -9.418 1.00 93.62 71 ASP A CA 1
ATOM 525 C C . ASP A 1 71 ? 13.131 -8.668 -9.944 1.00 93.62 71 ASP A C 1
ATOM 527 O O . ASP A 1 71 ? 12.897 -7.459 -9.826 1.00 93.62 71 ASP A O 1
ATOM 531 N N . PRO A 1 72 ? 14.244 -9.103 -10.562 1.00 92.44 72 PRO A N 1
ATOM 532 C CA . PRO A 1 72 ? 15.179 -8.191 -11.218 1.00 92.44 72 PRO A CA 1
ATOM 533 C C . PRO A 1 72 ? 14.517 -7.268 -12.253 1.00 92.44 72 PRO A C 1
ATOM 535 O O . PRO A 1 72 ? 14.927 -6.117 -12.396 1.00 92.44 72 PRO A O 1
ATOM 538 N N . ASP A 1 73 ? 13.462 -7.723 -12.940 1.00 94.06 73 ASP A N 1
ATOM 539 C CA . ASP A 1 73 ? 12.712 -6.905 -13.899 1.00 94.06 73 ASP A CA 1
ATOM 540 C C . ASP A 1 73 ? 11.864 -5.805 -13.222 1.00 94.06 73 ASP A C 1
ATOM 542 O O . ASP A 1 73 ? 11.320 -4.955 -13.921 1.00 94.06 73 ASP A O 1
ATOM 546 N N . PHE A 1 74 ? 11.739 -5.763 -11.888 1.00 91.56 74 PHE A N 1
ATOM 547 C CA . PHE A 1 74 ? 11.102 -4.645 -11.171 1.00 91.56 74 PHE A CA 1
ATOM 548 C C . PHE A 1 74 ? 12.032 -3.438 -10.993 1.00 91.56 74 PHE A C 1
ATOM 550 O O . PHE A 1 74 ? 11.560 -2.357 -10.623 1.00 91.56 74 PHE A O 1
ATOM 557 N N . ALA A 1 75 ? 13.330 -3.594 -11.266 1.00 88.88 75 ALA A N 1
ATOM 558 C CA . ALA A 1 75 ? 14.324 -2.544 -11.088 1.00 88.88 75 ALA A CA 1
ATOM 559 C C . ALA A 1 75 ? 13.999 -1.275 -11.894 1.00 88.88 75 ALA A C 1
ATOM 561 O O . ALA A 1 75 ? 13.486 -1.328 -13.016 1.00 88.88 75 ALA A O 1
ATOM 562 N N . ASP A 1 76 ? 14.307 -0.123 -11.290 1.00 86.81 76 ASP A N 1
ATOM 563 C CA . ASP A 1 76 ? 14.113 1.214 -11.867 1.00 86.81 76 ASP A CA 1
ATOM 564 C C . ASP A 1 76 ? 12.680 1.465 -12.382 1.00 86.81 76 ASP A C 1
ATOM 566 O O . ASP A 1 76 ? 12.443 2.185 -13.358 1.00 86.81 76 ASP A O 1
ATOM 570 N N . SER A 1 77 ? 11.702 0.857 -11.702 1.00 87.88 77 SER A N 1
ATOM 571 C CA . SER A 1 77 ? 10.288 1.169 -11.883 1.00 87.88 77 SER A CA 1
ATOM 572 C C . SER A 1 77 ? 10.029 2.634 -11.538 1.00 87.88 77 SER A C 1
ATOM 574 O O . SER A 1 77 ? 10.302 3.081 -10.425 1.00 87.88 77 SER A O 1
ATOM 576 N N . ASP A 1 78 ? 9.434 3.372 -12.473 1.00 87.38 78 ASP A N 1
ATOM 577 C CA . ASP A 1 78 ? 8.751 4.610 -12.131 1.00 87.38 78 ASP A CA 1
ATOM 578 C C . ASP A 1 78 ? 7.446 4.281 -11.383 1.00 87.38 78 ASP A C 1
ATOM 580 O O . ASP A 1 78 ? 6.989 3.134 -11.317 1.00 87.38 78 ASP A O 1
ATOM 584 N N . CYS A 1 79 ? 6.760 5.310 -10.886 1.00 85.94 79 CYS A N 1
ATOM 585 C CA . CYS A 1 79 ? 5.445 5.135 -10.272 1.00 85.94 79 CYS A CA 1
ATOM 586 C C . CYS A 1 79 ? 4.451 4.386 -11.199 1.00 85.94 79 CYS A C 1
ATOM 588 O O . CYS A 1 79 ? 3.441 3.854 -10.727 1.00 85.94 79 CYS A O 1
ATOM 590 N N . ARG A 1 80 ? 4.650 4.470 -12.534 1.00 88.81 80 ARG A N 1
ATOM 591 C CA . ARG A 1 80 ? 3.988 3.735 -13.639 1.00 88.81 80 ARG A CA 1
ATOM 592 C C . ARG A 1 80 ? 3.963 2.255 -13.351 1.00 88.81 80 ARG A C 1
ATOM 594 O O . ARG A 1 80 ? 2.920 1.651 -13.094 1.00 88.81 80 ARG A O 1
ATOM 601 N N . ALA A 1 81 ? 5.161 1.714 -13.477 1.00 91.81 81 ALA A N 1
ATOM 602 C CA . ALA A 1 81 ? 5.464 0.317 -13.301 1.00 91.81 81 ALA A CA 1
ATOM 603 C C . ALA A 1 81 ? 5.111 -0.140 -11.882 1.00 91.81 81 ALA A C 1
ATOM 605 O O . ALA A 1 81 ? 4.333 -1.085 -11.760 1.00 91.81 81 ALA A O 1
ATOM 606 N N . SER A 1 82 ? 5.534 0.586 -10.840 1.00 91.62 82 SER A N 1
ATOM 607 C CA . SER A 1 82 ? 5.229 0.227 -9.445 1.00 91.62 82 SER A CA 1
ATOM 608 C C . SER A 1 82 ? 3.725 0.130 -9.194 1.00 91.62 82 SER A C 1
ATOM 610 O O . SER A 1 82 ? 3.247 -0.871 -8.671 1.00 91.62 82 SER A O 1
ATOM 612 N N . GLY A 1 83 ? 2.938 1.101 -9.672 1.00 92.38 83 GLY A N 1
ATOM 613 C CA . GLY A 1 83 ? 1.481 1.054 -9.548 1.00 92.38 83 GLY A CA 1
ATOM 614 C C . GLY A 1 83 ? 0.852 -0.164 -10.231 1.00 92.38 83 GLY A C 1
ATOM 615 O O . GLY A 1 83 ? -0.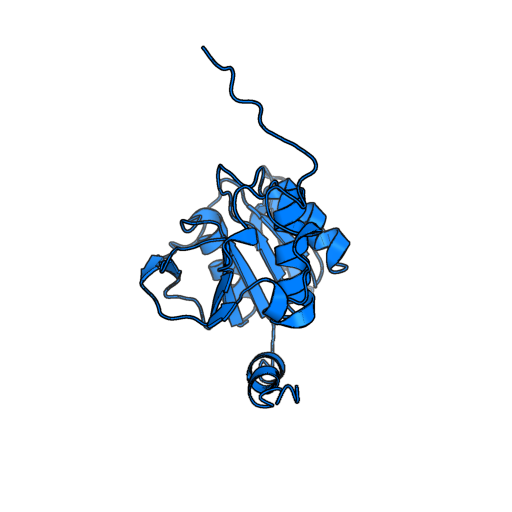074 -0.754 -9.680 1.00 92.38 83 GLY A O 1
ATOM 616 N N . ARG A 1 84 ? 1.361 -0.590 -11.399 1.00 94.69 84 ARG A N 1
ATOM 617 C CA . ARG A 1 84 ? 0.878 -1.820 -12.055 1.00 94.69 84 ARG A CA 1
ATOM 618 C C . ARG A 1 84 ? 1.234 -3.070 -11.254 1.00 94.69 84 ARG A C 1
ATOM 620 O O . ARG A 1 84 ? 0.386 -3.949 -11.142 1.00 94.69 84 ARG A O 1
ATOM 627 N N . ILE A 1 85 ? 2.446 -3.134 -10.698 1.00 95.06 85 ILE A N 1
ATOM 628 C CA . ILE A 1 85 ? 2.891 -4.239 -9.837 1.00 95.06 85 ILE A CA 1
ATOM 629 C C . ILE A 1 85 ? 1.975 -4.348 -8.616 1.00 95.06 85 ILE A C 1
ATOM 631 O O . ILE A 1 85 ? 1.418 -5.415 -8.366 1.00 95.06 85 ILE A O 1
ATOM 635 N N . CYS A 1 86 ? 1.733 -3.241 -7.909 1.00 95.19 86 CYS A N 1
ATOM 636 C CA . CYS A 1 86 ? 0.866 -3.223 -6.731 1.00 95.19 86 CYS A CA 1
ATOM 637 C C . CYS A 1 86 ? -0.587 -3.596 -7.061 1.00 95.19 86 CYS A C 1
ATOM 639 O O . CYS A 1 86 ? -1.199 -4.373 -6.335 1.00 95.19 86 CYS A O 1
ATOM 641 N N . VAL A 1 87 ? -1.143 -3.097 -8.172 1.00 96.94 87 VAL A N 1
ATOM 642 C CA . VAL A 1 87 ? -2.498 -3.477 -8.615 1.00 96.94 87 VAL A CA 1
ATOM 643 C C . VAL A 1 87 ? -2.577 -4.972 -8.928 1.00 96.94 87 VAL A C 1
ATOM 645 O O . VAL A 1 87 ? -3.557 -5.620 -8.568 1.00 96.94 87 VAL A O 1
ATOM 648 N N . ALA A 1 88 ? -1.554 -5.535 -9.575 1.00 97.19 88 ALA A N 1
ATOM 649 C CA . ALA A 1 88 ? -1.503 -6.960 -9.884 1.00 97.19 88 ALA A CA 1
ATOM 650 C C . ALA A 1 88 ? -1.404 -7.819 -8.613 1.00 97.19 88 ALA A C 1
ATOM 652 O O . ALA A 1 88 ? -2.147 -8.791 -8.479 1.00 97.19 88 ALA A O 1
ATOM 653 N N . LEU A 1 89 ? -0.568 -7.412 -7.650 1.00 96.31 89 LEU A N 1
ATOM 654 C CA . LEU A 1 89 ? -0.495 -8.026 -6.323 1.00 96.31 89 LEU A CA 1
ATOM 655 C C . LEU A 1 89 ? -1.871 -8.037 -5.642 1.00 96.31 89 LEU A C 1
ATOM 657 O O . LEU A 1 89 ? -2.335 -9.097 -5.226 1.00 96.31 89 LEU A O 1
ATOM 661 N N . ILE A 1 90 ? -2.537 -6.880 -5.560 1.00 96.31 90 ILE A N 1
ATOM 662 C CA . ILE A 1 90 ? -3.837 -6.754 -4.885 1.00 96.31 90 ILE A CA 1
ATOM 663 C C . ILE A 1 90 ? -4.890 -7.622 -5.576 1.00 96.31 90 ILE A C 1
ATOM 665 O O . ILE A 1 90 ? -5.639 -8.331 -4.920 1.00 96.31 90 ILE A O 1
ATOM 669 N N . LYS A 1 91 ? -4.950 -7.612 -6.909 1.00 95.81 91 LYS A N 1
ATOM 670 C CA . LYS A 1 91 ? -5.980 -8.370 -7.632 1.00 95.81 91 LYS A CA 1
ATOM 671 C C . LYS A 1 91 ? -5.773 -9.878 -7.601 1.00 95.81 91 LYS A C 1
ATOM 673 O O . LYS A 1 91 ? -6.756 -10.609 -7.651 1.00 95.81 91 LYS A O 1
ATOM 678 N N . LYS A 1 92 ? -4.522 -10.338 -7.603 1.00 94.62 92 LYS A N 1
ATOM 679 C CA . LYS A 1 92 ? -4.202 -11.752 -7.833 1.00 94.62 92 LYS A CA 1
ATOM 680 C C . LYS A 1 92 ? -3.791 -12.498 -6.570 1.00 94.62 92 LYS A C 1
ATOM 682 O O . LYS A 1 92 ? -4.056 -13.690 -6.477 1.00 94.62 92 LYS A O 1
ATOM 687 N N . VAL A 1 93 ? -3.122 -11.822 -5.639 1.00 92.56 93 VAL A N 1
ATOM 688 C CA . VAL A 1 93 ? -2.492 -12.463 -4.478 1.00 92.56 93 VAL A CA 1
ATOM 689 C C . VAL A 1 93 ? -3.159 -12.040 -3.179 1.00 92.56 93 VAL A C 1
ATOM 691 O O . VAL A 1 93 ? -3.492 -12.896 -2.370 1.00 92.56 93 VAL A O 1
ATOM 694 N N . PHE A 1 94 ? -3.379 -10.738 -2.978 1.00 93.38 94 PHE A N 1
ATOM 695 C CA . PHE A 1 94 ? -3.952 -10.228 -1.732 1.00 93.38 94 PHE A CA 1
ATOM 696 C C . PHE A 1 94 ? -5.057 -9.188 -1.979 1.00 93.38 94 PHE A C 1
ATOM 698 O O . PHE A 1 94 ? -4.823 -7.981 -1.830 1.00 93.38 94 PHE A O 1
ATOM 705 N N . PRO A 1 95 ? -6.275 -9.633 -2.349 1.00 93.44 95 PRO A N 1
ATOM 706 C CA . PRO A 1 95 ? -7.437 -8.753 -2.405 1.00 93.44 95 PRO A CA 1
ATOM 707 C C . PRO A 1 95 ? -7.683 -8.139 -1.030 1.00 93.44 95 PRO A C 1
ATOM 709 O O . PRO A 1 95 ? -7.789 -8.869 -0.043 1.00 93.44 95 PRO A O 1
ATOM 712 N N . CYS A 1 96 ? -7.753 -6.810 -0.966 1.00 94.19 96 CYS A N 1
ATOM 713 C CA . CYS A 1 96 ? -7.844 -6.066 0.286 1.00 94.19 96 CYS A CA 1
ATOM 714 C C . CYS A 1 96 ? -8.860 -4.921 0.232 1.00 94.19 96 CYS A C 1
ATOM 716 O O . CYS A 1 96 ? -9.230 -4.444 -0.842 1.00 94.19 96 CYS A O 1
ATOM 718 N N . ASP A 1 97 ? -9.293 -4.485 1.415 1.00 94.62 97 ASP A N 1
ATOM 719 C CA . ASP A 1 97 ? -10.262 -3.403 1.605 1.00 94.62 97 ASP A CA 1
ATOM 720 C C . ASP A 1 97 ? -9.573 -2.057 1.818 1.00 94.62 97 ASP A C 1
ATOM 722 O O . ASP A 1 97 ? -10.114 -1.010 1.483 1.00 94.62 97 ASP A O 1
ATOM 726 N N . TYR A 1 98 ? -8.366 -2.052 2.373 1.00 96.12 98 TYR A N 1
ATOM 727 C CA . TYR A 1 98 ? -7.622 -0.820 2.595 1.00 96.12 98 TYR A CA 1
ATOM 728 C C . TYR A 1 98 ? -6.179 -0.984 2.161 1.00 96.12 98 TYR A C 1
ATOM 730 O O . TYR A 1 98 ? -5.531 -1.977 2.483 1.00 96.12 98 TYR A O 1
ATOM 738 N N . VAL A 1 99 ? -5.659 0.021 1.463 1.00 96.62 99 VAL A N 1
ATOM 739 C CA . VAL A 1 99 ? -4.247 0.077 1.080 1.00 96.62 99 VAL A CA 1
ATOM 740 C C . VAL A 1 99 ? -3.636 1.333 1.664 1.00 96.62 99 VAL A C 1
ATOM 742 O O . VAL A 1 99 ? -4.162 2.420 1.457 1.00 96.62 99 VAL A O 1
ATOM 745 N N . VAL A 1 100 ? -2.511 1.213 2.356 1.00 96.75 100 VAL A N 1
ATOM 746 C CA . VAL A 1 100 ? -1.748 2.358 2.855 1.00 96.75 100 VAL A CA 1
ATOM 747 C C . VAL A 1 100 ? -0.441 2.437 2.085 1.00 96.75 100 VAL A C 1
ATOM 749 O O . VAL A 1 100 ? 0.372 1.520 2.141 1.00 96.75 100 VAL A O 1
ATOM 752 N N . CYS A 1 101 ? -0.239 3.526 1.347 1.00 93.44 101 CYS A N 1
ATOM 753 C CA . CYS A 1 101 ? 0.962 3.733 0.545 1.00 93.44 101 CYS A CA 1
ATOM 754 C C . CYS A 1 101 ? 2.002 4.531 1.336 1.00 93.44 101 CYS A C 1
ATOM 756 O O . CYS A 1 101 ? 1.793 5.712 1.635 1.00 93.44 101 CYS A O 1
ATOM 758 N N . GLY A 1 102 ? 3.134 3.895 1.637 1.00 82.12 102 GLY A N 1
ATOM 759 C CA . GLY A 1 102 ? 4.343 4.554 2.118 1.00 82.12 102 GLY A CA 1
ATOM 760 C C . GLY A 1 102 ? 5.059 5.343 1.027 1.00 82.12 102 GLY A C 1
ATOM 761 O O . GLY A 1 102 ? 4.857 5.133 -0.169 1.00 82.12 102 GLY A O 1
ATOM 762 N N . THR A 1 103 ? 5.891 6.290 1.448 1.00 66.88 103 THR A N 1
ATOM 763 C CA . THR A 1 103 ? 6.826 6.992 0.571 1.00 66.88 103 THR A CA 1
ATOM 764 C C . THR A 1 103 ? 8.126 6.200 0.448 1.00 66.88 103 THR A C 1
ATOM 766 O O . THR A 1 103 ? 8.772 5.897 1.447 1.00 66.88 103 THR A O 1
ATOM 769 N N . SER A 1 104 ? 8.550 5.905 -0.783 1.00 55.69 104 SER A N 1
ATOM 770 C CA . SER A 1 104 ? 9.949 5.588 -1.083 1.00 55.69 104 SER A CA 1
ATOM 771 C C . SER A 1 104 ? 10.461 6.600 -2.110 1.00 55.69 104 SER A C 1
ATOM 773 O O . SER A 1 104 ? 9.773 6.950 -3.070 1.00 55.69 104 SER A O 1
ATOM 775 N N . SER A 1 105 ? 11.661 7.139 -1.887 1.00 50.12 105 SER A N 1
ATOM 776 C CA . SER A 1 105 ? 12.217 8.250 -2.676 1.00 50.12 105 SER A CA 1
ATOM 777 C C . SER A 1 105 ? 12.432 7.918 -4.158 1.00 50.12 105 SER A C 1
ATOM 779 O O . SER A 1 105 ? 12.523 8.833 -4.973 1.00 50.12 105 SER A O 1
ATOM 781 N N . ARG A 1 106 ? 12.489 6.628 -4.522 1.00 55.31 106 ARG A N 1
ATOM 782 C CA . ARG A 1 106 ? 12.689 6.165 -5.907 1.00 55.31 106 ARG A CA 1
ATOM 783 C C . ARG A 1 106 ? 11.383 5.887 -6.657 1.00 55.31 106 ARG A C 1
ATOM 785 O O . ARG A 1 106 ? 11.372 6.015 -7.874 1.00 55.31 106 ARG A O 1
ATOM 792 N N . GLU A 1 107 ? 10.286 5.572 -5.968 1.00 55.75 107 GLU A N 1
ATOM 793 C CA . GLU A 1 107 ? 9.014 5.177 -6.604 1.00 55.75 107 GLU A CA 1
ATOM 794 C C . GLU A 1 107 ? 8.057 6.353 -6.851 1.00 55.75 107 GLU A C 1
ATOM 796 O O . GLU A 1 107 ? 6.974 6.173 -7.409 1.00 55.75 107 GLU A O 1
ATOM 801 N N . GLY A 1 108 ? 8.453 7.573 -6.478 1.00 64.00 108 GLY A N 1
ATOM 802 C CA . GLY A 1 108 ? 7.653 8.789 -6.620 1.00 64.00 108 GLY A CA 1
ATOM 803 C C . GLY A 1 108 ? 6.770 9.086 -5.402 1.00 64.00 108 GLY A C 1
ATOM 804 O O . GLY A 1 108 ? 6.960 8.557 -4.312 1.00 64.00 108 GLY A O 1
ATOM 805 N N . SER A 1 109 ? 5.803 9.993 -5.564 1.00 80.38 109 SER A N 1
ATOM 806 C CA . SER A 1 109 ? 4.911 10.394 -4.466 1.00 80.38 109 SER A CA 1
ATOM 807 C C . SER A 1 109 ? 3.953 9.261 -4.073 1.00 80.38 109 SER A C 1
ATOM 809 O O . SER A 1 109 ? 3.269 8.707 -4.938 1.00 80.38 109 SER A O 1
ATOM 811 N N . SER A 1 110 ? 3.810 8.993 -2.769 1.00 81.88 110 SER A N 1
ATOM 812 C CA . SER A 1 110 ? 2.828 8.039 -2.223 1.00 81.88 110 SER A CA 1
ATOM 813 C C . SER A 1 110 ? 1.395 8.333 -2.683 1.00 81.88 110 SER A C 1
ATOM 815 O O . SER A 1 110 ? 0.631 7.409 -2.943 1.00 81.88 110 SER A O 1
ATOM 817 N N . SER A 1 111 ? 1.035 9.606 -2.887 1.00 89.12 111 SER A N 1
ATOM 818 C CA . SER A 1 111 ? -0.264 10.001 -3.453 1.00 89.12 111 SER A CA 1
ATOM 819 C C . SER A 1 111 ? -0.433 9.565 -4.910 1.00 89.12 111 SER A C 1
ATOM 821 O O . SER A 1 111 ? -1.525 9.175 -5.313 1.00 89.12 111 SER A O 1
ATOM 823 N N . SER A 1 112 ? 0.640 9.590 -5.709 1.00 89.62 112 SER A N 1
ATOM 824 C CA . SER A 1 112 ? 0.595 9.104 -7.096 1.00 89.62 112 SER A CA 1
ATOM 825 C C . SER A 1 112 ? 0.415 7.589 -7.158 1.00 89.62 112 SER A C 1
ATOM 827 O O . SER A 1 112 ? -0.306 7.093 -8.026 1.00 89.62 112 SER A O 1
ATOM 829 N N . LEU A 1 113 ? 1.045 6.859 -6.234 1.00 89.75 113 LEU A N 1
ATOM 830 C CA . LEU A 1 113 ? 0.867 5.416 -6.103 1.00 89.75 113 LEU A CA 1
ATOM 831 C C . LEU A 1 113 ? -0.563 5.080 -5.650 1.00 89.75 113 LEU A C 1
ATOM 833 O O . LEU A 1 113 ? -1.252 4.322 -6.335 1.00 89.75 113 LEU A O 1
ATOM 837 N N . ALA A 1 114 ? -1.049 5.733 -4.588 1.00 93.25 114 ALA A N 1
ATOM 838 C CA . ALA A 1 114 ? -2.411 5.573 -4.081 1.00 93.25 114 ALA A CA 1
ATOM 839 C C . ALA A 1 114 ? -3.467 5.858 -5.161 1.00 93.25 114 ALA A C 1
ATOM 841 O O . ALA A 1 114 ? -4.373 5.056 -5.354 1.00 93.25 114 ALA A O 1
ATOM 842 N N . ALA A 1 115 ? -3.318 6.935 -5.944 1.00 93.56 115 ALA A N 1
ATOM 843 C CA . ALA A 1 115 ? -4.249 7.275 -7.025 1.00 93.56 115 ALA A CA 1
ATOM 844 C C . ALA A 1 115 ? -4.327 6.190 -8.113 1.00 93.56 115 ALA A C 1
ATOM 846 O O . ALA A 1 115 ? -5.381 5.952 -8.709 1.00 93.56 115 ALA A O 1
ATOM 847 N N . ARG A 1 116 ? -3.201 5.531 -8.402 1.00 93.81 116 ARG A N 1
ATOM 848 C CA . ARG A 1 116 ? -3.141 4.460 -9.403 1.00 93.81 116 ARG A CA 1
ATOM 849 C C . ARG A 1 116 ? -3.723 3.162 -8.895 1.00 93.81 116 ARG A C 1
ATOM 851 O O . ARG A 1 116 ? -4.401 2.491 -9.667 1.00 93.81 116 ARG A O 1
ATOM 858 N N . ILE A 1 117 ? -3.483 2.840 -7.631 1.00 95.06 117 ILE A N 1
ATOM 859 C CA . ILE A 1 117 ? -4.088 1.680 -6.979 1.00 95.06 117 ILE A CA 1
ATOM 860 C C . ILE A 1 117 ? -5.595 1.873 -6.875 1.00 95.06 117 ILE A C 1
ATOM 862 O O . ILE A 1 117 ? -6.329 0.993 -7.306 1.00 95.06 117 ILE A O 1
ATOM 866 N N . ALA A 1 118 ? -6.042 3.050 -6.430 1.00 95.69 118 ALA A N 1
ATOM 867 C CA . ALA A 1 118 ? -7.449 3.428 -6.381 1.00 95.69 118 ALA A CA 1
ATOM 868 C C . ALA A 1 118 ? -8.152 3.165 -7.715 1.00 95.69 118 ALA A C 1
ATOM 870 O O . ALA A 1 118 ? -9.081 2.367 -7.795 1.00 95.69 118 ALA A O 1
ATOM 871 N N . ARG A 1 119 ? -7.618 3.729 -8.804 1.00 96.31 119 ARG A N 1
ATOM 872 C CA . ARG A 1 119 ? -8.147 3.491 -10.153 1.00 96.31 119 ARG A CA 1
ATOM 873 C C . ARG A 1 119 ? -8.050 2.025 -10.580 1.00 96.31 119 ARG A C 1
ATOM 875 O O . ARG A 1 119 ? -8.944 1.516 -11.243 1.00 96.31 119 ARG A O 1
ATOM 882 N N . GLY A 1 120 ? -6.927 1.373 -10.300 1.00 96.50 120 GLY A N 1
ATOM 883 C CA . GLY A 1 120 ? -6.663 0.015 -10.759 1.00 96.50 120 GLY A CA 1
ATOM 884 C C . GLY A 1 120 ? -7.543 -1.024 -10.078 1.00 96.50 120 GLY A C 1
ATOM 885 O O . GLY A 1 120 ? -7.894 -2.009 -10.723 1.00 96.50 120 GLY A O 1
ATOM 886 N N . CYS A 1 121 ? -7.902 -0.803 -8.815 1.00 96.19 121 CYS A N 1
ATOM 887 C CA . CYS A 1 121 ? -8.611 -1.745 -7.952 1.00 96.19 121 CYS A CA 1
ATOM 888 C C . CYS A 1 121 ? -10.051 -1.323 -7.616 1.00 96.19 121 CYS A C 1
ATOM 890 O O . CYS A 1 121 ? -10.667 -1.987 -6.789 1.00 96.19 121 CYS A O 1
ATOM 892 N N . ASP A 1 122 ? -10.580 -0.267 -8.245 1.00 95.12 122 ASP A N 1
ATOM 893 C CA . ASP A 1 122 ? -11.911 0.290 -7.945 1.00 95.12 122 ASP A CA 1
ATOM 894 C C . ASP A 1 122 ? -12.068 0.650 -6.453 1.00 95.12 122 ASP A C 1
ATOM 896 O O . ASP A 1 122 ? -13.011 0.254 -5.768 1.00 95.12 122 ASP A O 1
ATOM 900 N N . MET A 1 123 ? -11.079 1.382 -5.931 1.00 94.81 123 MET A N 1
ATOM 901 C CA . MET A 1 123 ? -11.055 1.894 -4.559 1.00 94.81 123 MET A CA 1
ATOM 902 C C . MET A 1 123 ? -11.157 3.423 -4.564 1.00 94.81 123 MET A C 1
ATOM 904 O O . MET A 1 123 ? -10.690 4.091 -5.490 1.00 94.81 123 MET A O 1
ATOM 908 N N . GLU A 1 124 ? -11.711 3.990 -3.500 1.00 94.31 124 GLU A N 1
ATOM 909 C CA . GLU A 1 124 ? -11.717 5.426 -3.249 1.00 94.31 124 GLU A CA 1
ATOM 910 C C . GLU A 1 124 ? -10.289 5.911 -2.914 1.00 94.31 124 GLU A C 1
ATOM 912 O O . GLU A 1 124 ? -9.577 5.269 -2.138 1.00 94.31 124 GLU A O 1
ATOM 917 N N . PRO A 1 125 ? -9.796 7.014 -3.499 1.00 93.06 125 PRO A N 1
ATOM 918 C CA . PRO A 1 125 ? -8.514 7.584 -3.105 1.00 93.06 125 PRO A CA 1
ATOM 919 C C . PRO A 1 125 ? -8.657 8.565 -1.932 1.00 93.06 125 PRO A C 1
ATOM 921 O O . PRO A 1 125 ? -9.484 9.472 -1.978 1.00 93.06 125 PRO A O 1
ATOM 924 N N . SER A 1 126 ? -7.765 8.482 -0.941 1.00 94.00 126 SER A N 1
ATOM 925 C CA . SER A 1 126 ? -7.660 9.474 0.137 1.00 94.00 126 SER A CA 1
ATOM 926 C C . SER A 1 126 ? -6.215 9.920 0.332 1.00 94.00 126 SER A C 1
ATOM 928 O O . SER A 1 126 ? -5.330 9.122 0.640 1.00 94.00 126 SER A O 1
ATOM 930 N N . PHE A 1 127 ? -5.945 11.203 0.091 1.00 93.06 127 PHE A N 1
ATOM 931 C CA . PHE A 1 127 ? -4.578 11.707 -0.039 1.00 93.06 127 PHE A CA 1
ATOM 932 C C . PHE A 1 127 ? -4.132 12.561 1.140 1.00 93.06 127 PHE A C 1
ATOM 934 O O . PHE A 1 127 ? -4.881 13.413 1.616 1.00 93.06 127 PHE A O 1
ATOM 941 N N . SER A 1 128 ? -2.856 12.423 1.509 1.00 91.62 128 SER A N 1
ATOM 942 C CA . SER A 1 128 ? -2.203 13.216 2.559 1.00 91.62 128 SER A CA 1
ATOM 943 C C . SER A 1 128 ? -2.977 13.174 3.876 1.00 91.62 128 SER A C 1
ATOM 945 O O . SER A 1 128 ? -3.228 14.202 4.503 1.00 91.62 128 SER A O 1
ATOM 947 N N . VAL A 1 129 ? -3.402 11.974 4.257 1.00 94.12 129 VAL A N 1
ATOM 948 C CA . VAL A 1 129 ? -4.139 11.744 5.492 1.00 94.12 129 VAL A CA 1
ATOM 949 C C . VAL A 1 129 ? -3.190 11.910 6.674 1.00 94.12 129 VAL A C 1
ATOM 951 O O . VAL A 1 129 ? -2.109 11.326 6.689 1.00 94.12 129 VAL A O 1
ATOM 954 N N . SER A 1 130 ? -3.606 12.703 7.658 1.00 94.06 130 SER A N 1
ATOM 955 C CA . SER A 1 130 ? -2.900 12.997 8.910 1.00 94.06 130 SER A CA 1
ATOM 956 C C . SER A 1 130 ? -3.558 12.351 10.140 1.00 94.06 130 SER A C 1
ATOM 958 O O . SER A 1 130 ? -3.029 12.456 11.244 1.00 94.06 130 SER A O 1
ATOM 960 N N . GLY A 1 131 ? -4.717 11.708 9.973 1.00 94.06 131 GLY A N 1
ATOM 961 C CA . GLY A 1 131 ? -5.421 10.980 11.032 1.00 94.06 131 GLY A CA 1
ATOM 962 C C . GLY A 1 131 ? -6.555 10.119 10.479 1.00 94.06 131 GLY A C 1
ATOM 963 O O . GLY A 1 131 ? -7.139 10.463 9.451 1.00 94.06 131 GLY A O 1
ATOM 964 N N . ILE A 1 132 ? -6.841 8.999 11.144 1.00 94.12 132 ILE A N 1
ATOM 965 C CA . ILE A 1 132 ? -7.927 8.073 10.799 1.00 94.12 132 ILE A CA 1
ATOM 966 C C . ILE A 1 132 ? -8.605 7.641 12.094 1.00 94.12 132 ILE A C 1
ATOM 968 O O . ILE A 1 132 ? -7.923 7.140 12.990 1.00 94.12 132 ILE A O 1
ATOM 972 N N . ASP A 1 133 ? -9.924 7.779 12.163 1.00 91.75 133 ASP A N 1
ATOM 973 C CA . ASP A 1 133 ? -10.755 7.311 13.271 1.00 91.75 133 ASP A CA 1
ATOM 974 C C . ASP A 1 133 ? -12.052 6.680 12.748 1.00 91.75 133 ASP A C 1
ATOM 976 O O . ASP A 1 133 ? -12.414 6.828 11.578 1.00 91.75 133 ASP A O 1
ATOM 980 N N . ARG A 1 134 ? -12.741 5.931 13.611 1.00 86.88 134 ARG A N 1
ATOM 981 C CA . ARG A 1 134 ? -14.033 5.323 13.277 1.00 86.88 134 ARG A CA 1
ATOM 982 C C . ARG A 1 134 ? -15.140 6.365 13.395 1.00 86.88 134 ARG A C 1
ATOM 984 O O . ARG A 1 134 ? -15.176 7.096 14.383 1.00 86.88 134 ARG A O 1
ATOM 991 N N . SER A 1 135 ? -16.033 6.401 12.418 1.00 83.12 135 SER A N 1
ATOM 992 C CA . SER A 1 135 ? -17.288 7.148 12.501 1.00 83.12 135 SER A CA 1
ATOM 993 C C . SER A 1 135 ? -18.389 6.291 13.135 1.00 83.12 135 SER A C 1
ATOM 995 O O . SER A 1 135 ? -18.334 5.058 13.083 1.00 83.12 135 SER A O 1
ATOM 997 N N . ASP A 1 136 ? -19.415 6.939 13.689 1.00 78.31 136 ASP A N 1
ATOM 998 C CA . ASP A 1 136 ? -20.565 6.264 14.315 1.00 78.31 136 ASP A CA 1
ATOM 999 C C . ASP A 1 136 ? -21.389 5.435 13.310 1.00 78.31 136 ASP A C 1
ATOM 1001 O O . ASP A 1 136 ? -21.995 4.429 13.674 1.00 78.31 136 ASP A O 1
ATOM 1005 N N . ASP A 1 137 ? -21.370 5.820 12.032 1.00 76.12 137 ASP A N 1
ATOM 1006 C CA . ASP A 1 137 ? -22.042 5.133 10.919 1.00 76.12 137 ASP A CA 1
ATOM 1007 C C . ASP A 1 137 ? -21.246 3.935 10.359 1.00 76.12 137 ASP A C 1
ATOM 1009 O O . ASP A 1 137 ? -21.682 3.273 9.417 1.00 76.12 137 ASP A O 1
ATOM 1013 N N . GLY A 1 138 ? -20.076 3.639 10.935 1.00 73.62 138 GLY A N 1
ATOM 1014 C CA . GLY A 1 138 ? -19.190 2.568 10.486 1.00 73.62 138 GLY A CA 1
ATOM 1015 C C . GLY A 1 138 ? -18.264 2.938 9.324 1.00 73.62 138 GLY A C 1
ATOM 1016 O O . GLY A 1 138 ? -17.505 2.069 8.885 1.00 73.62 138 GLY A O 1
ATOM 1017 N N . SER A 1 139 ? -18.278 4.188 8.847 1.00 83.75 139 SER A N 1
ATOM 1018 C CA . SER A 1 139 ? -17.271 4.715 7.921 1.00 83.75 139 SER A CA 1
ATOM 1019 C C . SER A 1 139 ? -15.945 5.021 8.632 1.00 83.75 139 SER A C 1
ATOM 1021 O O . SER A 1 139 ? -15.825 4.941 9.863 1.00 83.75 139 SER A O 1
ATOM 1023 N N . LEU A 1 140 ? -14.926 5.392 7.851 1.00 90.19 140 LEU A N 1
ATOM 1024 C CA . LEU A 1 140 ? -13.692 5.948 8.392 1.00 90.19 140 LEU A CA 1
ATOM 1025 C C . LEU A 1 140 ? -13.696 7.468 8.244 1.00 90.19 140 LEU A C 1
ATOM 1027 O O . LEU A 1 140 ? -13.755 8.007 7.138 1.00 90.19 140 LEU A O 1
ATOM 1031 N N . ARG A 1 141 ? -13.547 8.166 9.368 1.00 92.50 141 ARG A N 1
ATOM 1032 C CA . ARG A 1 141 ? -13.255 9.595 9.386 1.00 92.50 141 ARG A CA 1
ATOM 1033 C C . ARG A 1 141 ? -11.767 9.793 9.149 1.00 92.50 141 ARG A C 1
ATOM 1035 O O . ARG A 1 141 ? -10.935 9.298 9.905 1.00 92.50 141 ARG A O 1
ATOM 1042 N N . THR A 1 142 ? -11.426 10.564 8.128 1.00 94.06 142 THR A N 1
ATOM 1043 C CA . THR A 1 142 ? -10.043 10.936 7.815 1.00 94.06 142 THR A CA 1
ATOM 1044 C C . THR A 1 142 ? -9.803 12.403 8.125 1.00 94.06 142 THR A C 1
ATOM 1046 O O . THR A 1 142 ? -10.680 13.236 7.903 1.00 94.06 142 THR A O 1
ATOM 1049 N N . MET A 1 143 ? -8.604 12.742 8.579 1.00 93.44 143 MET A N 1
ATOM 1050 C CA . MET A 1 143 ? -8.159 14.124 8.738 1.00 93.44 143 MET A CA 1
ATOM 1051 C C . MET A 1 143 ? -7.099 14.446 7.694 1.00 93.44 143 MET A C 1
ATOM 1053 O O . MET A 1 143 ? -6.200 13.642 7.460 1.00 93.44 143 MET A O 1
ATOM 1057 N N . ARG A 1 144 ? -7.180 15.636 7.099 1.00 90.38 144 ARG A N 1
ATOM 1058 C CA . ARG A 1 144 ? -6.179 16.186 6.180 1.00 90.38 144 ARG A CA 1
ATOM 1059 C C . ARG A 1 144 ? -6.006 17.670 6.471 1.00 90.38 144 ARG A C 1
ATOM 1061 O O . ARG A 1 144 ? -6.935 18.442 6.258 1.00 90.38 144 ARG A O 1
ATOM 1068 N N . ASN A 1 145 ? -4.831 18.078 6.953 1.00 83.81 145 ASN A N 1
ATOM 1069 C CA . ASN A 1 145 ? -4.518 19.482 7.275 1.00 83.81 145 ASN A CA 1
ATOM 1070 C C . ASN A 1 145 ? -5.619 20.174 8.108 1.00 83.81 145 ASN A C 1
ATOM 1072 O O . ASN A 1 145 ? -6.085 21.258 7.768 1.00 83.81 145 ASN A O 1
ATOM 1076 N N . GLY A 1 146 ? -6.099 19.507 9.163 1.00 83.25 146 GLY A N 1
ATOM 1077 C CA . GLY A 1 146 ? -7.165 20.027 10.032 1.00 83.25 146 GLY A CA 1
ATOM 1078 C C . GLY A 1 146 ? -8.586 19.938 9.459 1.00 83.25 146 GLY A C 1
ATOM 1079 O O . GLY A 1 146 ? -9.541 20.201 10.181 1.00 83.25 146 GLY A O 1
ATOM 1080 N N . THR A 1 147 ? -8.751 19.513 8.204 1.00 88.62 147 THR A N 1
ATOM 1081 C CA . THR A 1 147 ? -10.064 19.296 7.584 1.00 88.62 147 THR A CA 1
ATOM 1082 C C . THR A 1 147 ? -10.480 17.837 7.736 1.00 88.62 147 THR A C 1
ATOM 1084 O O . THR A 1 147 ? -9.718 16.933 7.388 1.00 88.62 147 THR A O 1
ATOM 1087 N N . ALA A 1 148 ? -11.685 17.607 8.255 1.00 90.25 148 ALA A N 1
ATOM 1088 C CA . ALA A 1 148 ? -12.270 16.276 8.335 1.00 90.25 148 ALA A CA 1
ATOM 1089 C C . ALA A 1 148 ? -12.922 15.888 7.001 1.00 90.25 148 ALA A C 1
ATOM 1091 O O . ALA A 1 148 ? -13.621 16.689 6.386 1.00 90.25 148 ALA A O 1
ATOM 1092 N N . GLY A 1 149 ? -12.715 14.643 6.594 1.00 89.06 149 GLY A N 1
ATOM 1093 C CA . GLY A 1 149 ? -13.434 13.967 5.521 1.00 89.06 149 GLY A CA 1
ATOM 1094 C C . GLY A 1 149 ? -13.939 12.610 6.004 1.00 89.06 149 GLY A C 1
ATOM 1095 O O . GLY A 1 149 ? -13.567 12.147 7.084 1.00 89.06 149 GLY A O 1
ATOM 1096 N N . SER A 1 150 ? -14.773 11.973 5.197 1.00 88.75 150 SER A N 1
ATOM 1097 C CA . SER A 1 150 ? -15.257 10.611 5.418 1.00 88.75 150 SER A CA 1
ATOM 1098 C C . SER A 1 150 ? -14.932 9.808 4.172 1.00 88.75 150 SER A C 1
ATOM 1100 O O . SER A 1 150 ? -15.097 10.327 3.068 1.00 88.75 150 SER A O 1
ATOM 1102 N N . VAL A 1 151 ? -14.454 8.584 4.354 1.00 87.38 151 VAL A N 1
ATOM 1103 C CA . VAL A 1 151 ? -14.223 7.640 3.261 1.00 87.38 151 VAL A CA 1
ATOM 1104 C C . VAL A 1 151 ? -14.983 6.356 3.524 1.00 87.38 151 VAL A C 1
ATOM 1106 O O . VAL A 1 151 ? -15.206 5.952 4.674 1.00 87.38 151 VAL A O 1
ATOM 1109 N N . SER A 1 152 ? -15.386 5.723 2.433 1.00 76.25 152 SER A N 1
ATOM 1110 C CA . SER A 1 152 ? -16.103 4.459 2.459 1.00 76.25 152 SER A CA 1
ATOM 1111 C C . SER A 1 152 ? -15.153 3.252 2.554 1.00 76.25 152 SER A C 1
ATOM 1113 O O . SER A 1 152 ? -13.928 3.373 2.691 1.00 76.25 152 SER A O 1
ATOM 1115 N N . TRP A 1 153 ? -15.734 2.052 2.514 1.00 82.25 153 TRP A N 1
ATOM 1116 C CA . TRP A 1 153 ? -14.987 0.802 2.375 1.00 82.25 153 TRP A CA 1
ATOM 1117 C C . TRP A 1 153 ? -14.260 0.782 1.026 1.00 82.25 153 TRP A C 1
ATOM 1119 O O . TRP A 1 153 ? -14.752 1.365 0.067 1.00 82.25 153 TRP A O 1
ATOM 1129 N N . LYS A 1 154 ? -13.130 0.067 0.923 1.00 90.56 154 LYS A N 1
ATOM 1130 C CA . LYS A 1 154 ? -12.281 0.055 -0.286 1.00 90.56 154 LYS A CA 1
ATOM 1131 C C . LYS A 1 154 ? -11.616 1.402 -0.534 1.00 90.56 154 LYS A C 1
ATOM 1133 O O . LYS A 1 154 ? -11.949 2.088 -1.490 1.00 90.56 154 LYS A O 1
ATOM 1138 N N . THR A 1 155 ? -10.632 1.750 0.298 1.00 95.19 155 THR A N 1
ATOM 1139 C CA . THR A 1 155 ? -9.888 3.019 0.179 1.00 95.19 155 THR A CA 1
ATOM 1140 C C . THR A 1 155 ? -8.373 2.816 0.059 1.00 95.19 155 THR A C 1
ATOM 1142 O O . THR A 1 155 ? -7.773 2.032 0.797 1.00 95.19 155 THR A O 1
ATOM 1145 N N . ALA A 1 156 ? -7.735 3.558 -0.851 1.00 96.12 156 ALA A N 1
ATOM 1146 C CA . ALA A 1 156 ? -6.284 3.664 -0.971 1.00 96.12 156 ALA A CA 1
ATOM 1147 C C . ALA A 1 156 ? -5.791 5.002 -0.395 1.00 96.12 156 ALA A C 1
ATOM 1149 O O . ALA A 1 156 ? -6.110 6.080 -0.901 1.00 96.12 156 ALA A O 1
ATOM 1150 N N . PHE A 1 157 ? -4.980 4.920 0.654 1.00 95.06 157 PHE A N 1
ATOM 1151 C CA . PHE A 1 157 ? -4.479 6.047 1.424 1.00 95.06 157 PHE A CA 1
ATOM 1152 C C . PHE A 1 157 ? -3.058 6.430 1.015 1.00 95.06 157 PHE A C 1
ATOM 1154 O O . PHE A 1 157 ? -2.185 5.570 0.880 1.00 95.06 157 PHE A O 1
ATOM 1161 N N . SER A 1 158 ? -2.791 7.732 0.931 1.00 94.00 158 SER A N 1
ATOM 1162 C CA . SER A 1 158 ? -1.448 8.269 1.156 1.00 94.00 158 SER A CA 1
ATOM 1163 C C . SER A 1 158 ? -1.413 9.051 2.462 1.00 94.00 158 SER A C 1
ATOM 1165 O O . SER A 1 158 ? -2.379 9.722 2.827 1.00 94.00 158 SER A O 1
ATOM 1167 N N . VAL A 1 159 ? -0.298 8.952 3.178 1.00 92.56 159 VAL A N 1
ATOM 1168 C CA . VAL A 1 159 ? -0.177 9.437 4.557 1.00 92.56 159 VAL A CA 1
ATOM 1169 C C . VAL A 1 159 ? 0.775 10.630 4.623 1.00 92.56 159 VAL A C 1
ATOM 1171 O O . VAL A 1 159 ? 1.775 10.678 3.907 1.00 92.56 159 VAL A O 1
ATOM 1174 N N . SER A 1 160 ? 0.458 11.603 5.475 1.00 90.62 160 SER A N 1
ATOM 1175 C CA . SER A 1 160 ? 1.301 12.757 5.795 1.00 90.62 160 SER A CA 1
ATOM 1176 C C . SER A 1 160 ? 1.704 12.765 7.274 1.00 90.62 160 SER A C 1
ATOM 1178 O O . SER A 1 160 ? 1.479 11.806 8.017 1.00 90.62 160 SER A O 1
ATOM 1180 N N . GLU A 1 161 ? 2.323 13.861 7.716 1.00 88.56 161 GLU A N 1
ATOM 1181 C CA . GLU A 1 161 ? 2.586 14.104 9.135 1.00 88.56 161 GLU A CA 1
ATOM 1182 C C . GLU A 1 161 ? 1.287 14.009 9.950 1.00 88.56 161 GLU A C 1
ATOM 1184 O O . GLU A 1 161 ? 0.249 14.526 9.535 1.00 88.56 161 GLU A O 1
ATOM 1189 N N . GLY A 1 162 ? 1.349 13.315 11.084 1.00 86.81 162 GLY A N 1
ATOM 1190 C CA . GLY A 1 162 ? 0.203 13.009 11.930 1.00 86.81 162 GLY A CA 1
ATOM 1191 C C . GLY A 1 162 ? 0.624 12.257 13.191 1.00 86.81 162 GLY A C 1
ATOM 1192 O O . GLY A 1 162 ? 1.772 11.820 13.315 1.00 86.81 162 GLY A O 1
ATOM 1193 N N . ALA A 1 163 ? -0.307 12.103 14.130 1.00 89.12 163 ALA A N 1
ATOM 1194 C CA . ALA A 1 163 ? -0.090 11.358 15.368 1.00 89.12 163 ALA A CA 1
ATOM 1195 C C . ALA A 1 163 ? -0.328 9.857 15.132 1.00 89.12 163 ALA A C 1
ATOM 1197 O O . ALA A 1 163 ? -1.398 9.320 15.420 1.00 89.12 163 ALA A O 1
ATOM 1198 N N . TRP A 1 164 ? 0.672 9.185 14.564 1.00 94.69 164 TRP A N 1
ATOM 1199 C CA . TRP A 1 164 ? 0.596 7.763 14.233 1.00 94.69 164 TRP A CA 1
ATOM 1200 C C . TRP A 1 164 ? 1.142 6.873 15.359 1.00 94.69 164 TRP A C 1
ATOM 1202 O O . TRP A 1 164 ? 2.137 7.236 15.992 1.00 94.69 164 TRP A O 1
ATOM 1212 N N . PRO A 1 165 ? 0.545 5.688 15.602 1.00 95.50 165 PRO A N 1
ATOM 1213 C CA . PRO A 1 165 ? 1.144 4.662 16.449 1.00 95.50 165 PRO A CA 1
ATOM 1214 C C . PRO A 1 165 ? 2.584 4.346 16.036 1.00 95.50 165 PRO A C 1
ATOM 1216 O O . PRO A 1 165 ? 2.923 4.355 14.851 1.00 95.50 165 PRO A O 1
ATOM 1219 N N . LYS A 1 166 ? 3.432 4.027 17.017 1.00 95.00 166 LYS A N 1
ATOM 1220 C CA . LYS A 1 166 ? 4.809 3.612 16.752 1.00 95.00 166 LYS A CA 1
ATOM 1221 C C . LYS A 1 166 ? 4.804 2.261 16.033 1.00 95.00 166 LYS A C 1
ATOM 1223 O O . LYS A 1 166 ? 4.331 1.280 16.592 1.00 95.00 166 LYS A O 1
ATOM 1228 N N . ALA A 1 167 ? 5.369 2.228 14.831 1.00 93.44 167 ALA A N 1
ATOM 1229 C CA . ALA A 1 167 ? 5.633 0.996 14.101 1.00 93.44 167 ALA A CA 1
ATOM 1230 C C . ALA A 1 167 ? 7.018 0.435 14.445 1.00 93.44 167 ALA A C 1
ATOM 1232 O O . ALA A 1 167 ? 7.974 1.206 14.604 1.00 93.44 167 ALA A O 1
ATOM 1233 N N . THR A 1 168 ? 7.127 -0.893 14.529 1.00 93.56 168 THR A N 1
ATOM 1234 C CA . THR A 1 168 ? 8.390 -1.584 14.820 1.00 93.56 168 THR A CA 1
ATOM 1235 C C . THR A 1 168 ? 8.825 -2.422 13.617 1.00 93.56 168 THR A C 1
ATOM 1237 O O . THR A 1 168 ? 8.329 -3.538 13.449 1.00 93.56 168 THR A O 1
ATOM 1240 N N . PRO A 1 169 ? 9.737 -1.904 12.769 1.00 92.12 169 PRO A N 1
ATOM 1241 C CA . PRO A 1 169 ? 10.318 -2.704 11.703 1.00 92.12 169 PRO A CA 1
ATOM 1242 C C . PRO A 1 169 ? 11.167 -3.850 12.257 1.00 92.12 169 PRO A C 1
ATOM 1244 O O . PRO A 1 169 ? 11.867 -3.680 13.259 1.00 92.12 169 PRO A O 1
ATOM 1247 N N . GLU A 1 170 ? 11.120 -5.001 11.597 1.00 92.69 170 GLU A N 1
ATOM 1248 C CA . GLU A 1 170 ? 11.927 -6.174 11.937 1.00 92.69 170 GLU A CA 1
ATOM 1249 C C . GLU A 1 170 ? 12.323 -6.955 10.683 1.00 92.69 170 GLU A C 1
ATOM 1251 O O . GLU A 1 170 ? 11.636 -6.907 9.662 1.00 92.69 170 GLU A O 1
ATOM 1256 N N . MET A 1 171 ? 13.427 -7.699 10.766 1.00 92.62 171 MET A N 1
ATOM 1257 C CA . MET A 1 171 ? 13.750 -8.691 9.743 1.00 92.62 171 MET A CA 1
ATOM 1258 C C . MET A 1 171 ? 12.795 -9.870 9.887 1.00 92.62 171 MET A C 1
ATOM 1260 O O . MET A 1 171 ? 12.683 -10.439 10.974 1.00 92.62 171 MET A O 1
ATOM 1264 N N . ARG A 1 172 ? 12.112 -10.235 8.804 1.00 89.50 172 ARG A N 1
ATOM 1265 C CA . ARG A 1 172 ? 11.074 -11.266 8.849 1.00 89.50 172 ARG A CA 1
ATOM 1266 C C . ARG A 1 172 ? 11.050 -12.090 7.575 1.00 89.50 172 ARG A C 1
ATOM 1268 O O . ARG A 1 172 ? 11.182 -11.555 6.477 1.00 89.50 172 ARG A O 1
ATOM 1275 N N . GLU A 1 173 ? 10.816 -13.389 7.703 1.00 90.19 173 GLU A N 1
ATOM 1276 C CA . GLU A 1 173 ? 10.493 -14.211 6.540 1.00 90.19 173 GLU A CA 1
ATOM 1277 C C . GLU A 1 173 ? 9.125 -13.832 5.957 1.00 90.19 173 GLU A C 1
ATOM 1279 O O . GLU A 1 173 ? 8.236 -13.307 6.633 1.00 90.19 173 GLU A O 1
ATOM 1284 N N . GLY A 1 174 ? 8.968 -14.065 4.661 1.00 90.62 174 GLY A N 1
ATOM 1285 C CA . GLY A 1 174 ? 7.777 -13.692 3.918 1.00 90.62 174 GLY A CA 1
ATOM 1286 C C . GLY A 1 174 ? 7.781 -14.328 2.541 1.00 90.62 174 GLY A C 1
ATOM 1287 O O . GLY A 1 174 ? 8.813 -14.806 2.059 1.00 90.62 174 GLY A O 1
ATOM 1288 N N . ARG A 1 175 ? 6.619 -14.327 1.895 1.00 94.19 175 ARG A N 1
ATOM 1289 C CA . ARG A 1 175 ? 6.456 -14.921 0.573 1.00 94.19 175 ARG A CA 1
ATOM 1290 C C . ARG A 1 175 ? 7.101 -14.022 -0.475 1.00 94.19 175 ARG A C 1
ATOM 1292 O O . ARG A 1 175 ? 6.713 -12.866 -0.626 1.00 94.19 175 ARG A O 1
ATOM 1299 N N . ARG A 1 176 ? 8.073 -14.556 -1.211 1.00 94.06 176 ARG A N 1
ATOM 1300 C CA . ARG A 1 176 ? 8.700 -13.861 -2.341 1.00 94.06 176 ARG A CA 1
ATOM 1301 C C . ARG A 1 176 ? 7.860 -14.069 -3.593 1.00 94.06 176 ARG A C 1
ATOM 1303 O O . ARG A 1 176 ? 7.462 -15.192 -3.882 1.00 94.06 176 ARG A O 1
ATOM 1310 N N . LEU A 1 177 ? 7.575 -12.982 -4.294 1.00 95.50 177 LEU A N 1
ATOM 1311 C CA . LEU A 1 177 ? 6.724 -12.941 -5.473 1.00 95.50 177 LEU A CA 1
ATOM 1312 C C . LEU A 1 177 ? 7.469 -12.238 -6.601 1.00 95.50 177 LEU A C 1
ATOM 1314 O O . LEU A 1 177 ? 7.816 -11.063 -6.484 1.00 95.50 177 LEU A O 1
ATOM 1318 N N . ASN A 1 178 ? 7.659 -12.940 -7.708 1.00 95.69 178 ASN A N 1
ATOM 1319 C CA . ASN A 1 178 ? 8.205 -12.381 -8.936 1.00 95.69 178 ASN A CA 1
ATOM 1320 C C . ASN A 1 178 ? 7.080 -11.881 -9.870 1.00 95.69 178 ASN A C 1
ATOM 1322 O O . ASN A 1 178 ? 5.884 -11.978 -9.569 1.00 95.69 178 ASN A O 1
ATOM 1326 N N . ARG A 1 179 ? 7.441 -11.345 -11.045 1.00 95.38 179 ARG A N 1
ATOM 1327 C CA . ARG A 1 179 ? 6.468 -10.814 -12.018 1.00 95.38 179 ARG A CA 1
ATOM 1328 C C . ARG A 1 179 ? 5.468 -11.862 -12.508 1.00 95.38 179 ARG A C 1
ATOM 1330 O O . ARG A 1 179 ? 4.316 -11.521 -12.756 1.00 95.38 179 ARG A O 1
ATOM 1337 N N . ILE A 1 180 ? 5.880 -13.120 -12.647 1.00 96.69 180 ILE A N 1
ATOM 1338 C CA . ILE A 1 180 ? 5.031 -14.217 -13.130 1.00 96.69 180 ILE A CA 1
ATOM 1339 C C . ILE A 1 180 ? 3.990 -14.560 -12.060 1.00 96.69 180 ILE A C 1
ATOM 1341 O O . ILE A 1 180 ? 2.803 -14.703 -12.382 1.00 96.69 180 ILE A O 1
ATOM 1345 N N . ASP A 1 181 ? 4.399 -14.576 -10.789 1.00 96.31 181 ASP A N 1
ATOM 1346 C CA . ASP A 1 181 ? 3.515 -14.842 -9.650 1.00 96.31 181 ASP A CA 1
ATOM 1347 C C . ASP A 1 181 ? 2.371 -13.823 -9.597 1.00 96.31 181 ASP A C 1
ATOM 1349 O O . ASP A 1 181 ? 1.202 -14.205 -9.509 1.00 96.31 181 ASP A O 1
ATOM 1353 N N . VAL A 1 182 ? 2.666 -12.535 -9.816 1.00 95.31 182 VAL A N 1
ATOM 1354 C CA . VAL A 1 182 ? 1.642 -11.474 -9.914 1.00 95.31 182 VAL A CA 1
ATOM 1355 C C . VAL A 1 182 ? 0.991 -11.355 -11.303 1.00 95.31 182 VAL A C 1
ATOM 1357 O O . VAL A 1 182 ? 0.028 -10.616 -11.470 1.00 95.31 182 VAL A O 1
ATOM 1360 N N . GLY A 1 183 ? 1.424 -12.136 -12.299 1.00 95.94 183 GLY A N 1
ATOM 1361 C CA . GLY A 1 183 ? 0.798 -12.208 -13.628 1.00 95.94 183 GLY A CA 1
ATOM 1362 C C . GLY A 1 183 ? 1.164 -11.069 -14.583 1.00 95.94 183 GLY A C 1
ATOM 1363 O O . GLY A 1 183 ? 0.352 -10.687 -15.422 1.00 95.94 183 GLY A O 1
ATOM 1364 N N . LEU A 1 184 ? 2.368 -10.517 -14.462 1.00 96.31 184 LEU A N 1
ATOM 1365 C CA . LEU A 1 184 ? 2.876 -9.427 -15.286 1.00 96.31 184 LEU A CA 1
ATOM 1366 C C . LEU A 1 184 ? 3.985 -9.889 -16.237 1.00 96.31 184 LEU A C 1
ATOM 1368 O O . LEU A 1 184 ? 4.861 -10.675 -15.887 1.00 96.31 184 LEU A O 1
ATOM 1372 N N . GLY A 1 185 ? 3.964 -9.346 -17.455 1.00 95.31 185 GLY A N 1
ATOM 1373 C CA . GLY A 1 185 ? 5.040 -9.513 -18.432 1.00 95.31 185 GLY A CA 1
ATOM 1374 C C . GLY A 1 185 ? 6.159 -8.483 -18.257 1.00 95.31 185 GLY A C 1
ATOM 1375 O O . GLY A 1 185 ? 5.953 -7.409 -17.691 1.00 95.31 185 GLY A O 1
ATOM 1376 N N . VAL A 1 186 ? 7.329 -8.771 -18.833 1.00 93.31 186 VAL A N 1
ATOM 1377 C CA . VAL A 1 186 ? 8.555 -7.950 -18.718 1.00 93.31 186 VAL A CA 1
ATOM 1378 C C . VAL A 1 186 ? 8.400 -6.491 -19.174 1.00 93.31 186 VAL A C 1
ATOM 1380 O O . VAL A 1 186 ? 9.104 -5.621 -18.685 1.00 93.31 186 VAL A O 1
ATOM 1383 N N . PHE A 1 187 ? 7.463 -6.190 -20.080 1.00 93.44 187 PHE A N 1
ATOM 1384 C CA . PHE A 1 187 ? 7.193 -4.823 -20.559 1.00 93.44 187 PHE A CA 1
ATOM 1385 C C . PHE A 1 187 ? 6.158 -4.062 -19.712 1.00 93.44 187 PHE A C 1
ATOM 1387 O O . PHE A 1 187 ? 5.770 -2.944 -20.044 1.00 93.44 187 PHE A O 1
ATOM 1394 N N . SER A 1 188 ? 5.661 -4.668 -18.631 1.00 91.44 188 SER A N 1
ATOM 1395 C CA . SER A 1 188 ? 4.691 -4.038 -17.722 1.00 91.44 188 SER A CA 1
ATOM 1396 C C . SER A 1 188 ? 5.334 -3.461 -16.461 1.00 91.44 188 SER A C 1
ATOM 1398 O O . SER A 1 188 ? 4.687 -2.673 -15.764 1.00 91.44 188 SER A O 1
ATOM 1400 N N . VAL A 1 189 ? 6.585 -3.836 -16.192 1.00 92.44 189 VAL A N 1
ATOM 1401 C CA . VAL A 1 189 ? 7.302 -3.634 -14.929 1.00 92.44 189 VAL A CA 1
ATOM 1402 C C . VAL A 1 189 ? 8.690 -3.039 -15.165 1.00 92.44 189 VAL A C 1
ATOM 1404 O O . VAL A 1 189 ? 9.169 -3.042 -16.303 1.00 92.44 189 VAL A O 1
ATOM 1407 N N . GLY A 1 190 ? 9.308 -2.505 -14.109 1.00 90.12 190 GLY A N 1
ATOM 1408 C CA . GLY A 1 190 ? 10.647 -1.922 -14.171 1.00 90.12 190 GLY A CA 1
ATOM 1409 C C . GLY A 1 190 ? 10.778 -0.798 -15.184 1.00 90.12 190 GLY A C 1
ATOM 1410 O O . GLY A 1 190 ? 9.791 -0.268 -15.701 1.00 90.12 190 GLY A O 1
ATOM 1411 N N . ILE A 1 191 ? 12.025 -0.502 -15.539 1.00 90.62 191 ILE A N 1
ATOM 1412 C CA . ILE A 1 191 ? 12.372 0.492 -16.559 1.00 90.62 191 ILE A CA 1
ATOM 1413 C C . ILE A 1 191 ? 11.659 0.262 -17.902 1.00 90.62 191 ILE A C 1
ATOM 1415 O O . ILE A 1 191 ? 11.272 1.219 -18.568 1.00 90.62 191 ILE A O 1
ATOM 1419 N N . LYS A 1 192 ? 11.424 -1.000 -18.289 1.00 91.62 192 LYS A N 1
ATOM 1420 C CA . LYS A 1 192 ? 10.744 -1.363 -19.546 1.00 91.62 192 LYS A CA 1
ATOM 1421 C C . LYS A 1 192 ? 9.257 -0.994 -19.529 1.00 91.62 192 LYS A C 1
ATOM 1423 O O . LYS A 1 192 ? 8.685 -0.705 -20.577 1.00 91.62 192 LYS A O 1
ATOM 1428 N N . GLY A 1 193 ? 8.625 -1.034 -18.356 1.00 89.88 193 GLY A N 1
ATOM 1429 C CA . GLY A 1 193 ? 7.231 -0.645 -18.147 1.00 89.88 193 GLY A CA 1
ATOM 1430 C C . GLY A 1 193 ? 7.034 0.831 -17.793 1.00 89.88 193 GLY A C 1
ATOM 1431 O O . GLY A 1 193 ? 5.880 1.300 -17.803 1.00 89.88 193 GLY A O 1
ATOM 1432 N N . SER A 1 194 ? 8.120 1.535 -17.475 1.00 88.25 194 SER A N 1
ATOM 1433 C CA . SER A 1 194 ? 8.148 2.952 -17.121 1.00 88.25 194 SER A CA 1
ATOM 1434 C C . SER A 1 194 ? 7.857 3.852 -18.323 1.00 88.25 194 SER A C 1
ATOM 1436 O O . SER A 1 194 ? 8.143 3.520 -19.472 1.00 88.25 194 SER A O 1
ATOM 1438 N N . ARG A 1 195 ? 7.244 5.011 -18.065 1.00 84.19 195 ARG A N 1
ATOM 1439 C CA . ARG A 1 195 ? 7.048 6.079 -19.065 1.00 84.19 195 ARG A CA 1
ATOM 1440 C C . ARG A 1 195 ? 7.891 7.313 -18.781 1.00 84.19 195 ARG A C 1
ATOM 1442 O O . ARG A 1 195 ? 8.052 8.140 -19.672 1.00 84.19 195 ARG A O 1
ATOM 1449 N N . VAL A 1 196 ? 8.382 7.448 -17.554 1.00 76.19 196 VAL A N 1
ATOM 1450 C CA . VAL A 1 196 ? 9.294 8.515 -17.156 1.00 76.19 196 VAL A CA 1
ATOM 1451 C C . VAL A 1 196 ? 10.673 7.907 -16.959 1.00 76.19 196 VAL A C 1
ATOM 1453 O O . VAL A 1 196 ? 10.825 6.935 -16.223 1.00 76.19 196 VAL A O 1
ATOM 1456 N N . LEU A 1 197 ? 11.670 8.493 -17.615 1.00 71.50 197 LEU A N 1
ATOM 1457 C CA . LEU A 1 197 ? 13.076 8.170 -17.416 1.00 71.50 197 LEU A CA 1
ATOM 1458 C C . LEU A 1 197 ? 13.738 9.383 -16.768 1.00 71.50 197 LEU A C 1
ATOM 1460 O O . LEU A 1 197 ? 13.620 10.498 -17.275 1.00 71.50 197 LEU A O 1
ATOM 1464 N N . ILE A 1 198 ? 14.414 9.174 -15.641 1.00 67.44 198 ILE A N 1
ATOM 1465 C CA . ILE A 1 198 ? 15.252 10.212 -15.043 1.00 67.44 198 ILE A CA 1
ATOM 1466 C C . ILE A 1 198 ? 16.570 10.192 -15.814 1.00 67.44 198 ILE A C 1
ATOM 1468 O O . ILE A 1 198 ? 17.389 9.294 -15.624 1.00 67.44 198 ILE A O 1
ATOM 1472 N N . ALA A 1 199 ? 16.758 11.155 -16.716 1.00 63.16 199 ALA A N 1
ATOM 1473 C CA . ALA A 1 199 ? 18.052 11.366 -17.345 1.00 63.16 199 ALA A CA 1
ATOM 1474 C C . ALA A 1 199 ? 19.038 11.820 -16.260 1.00 63.16 199 ALA A C 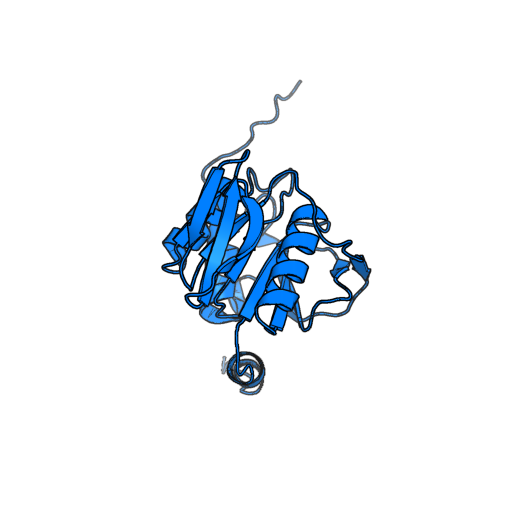1
ATOM 1476 O O . ALA A 1 199 ? 18.825 12.846 -15.617 1.00 63.16 199 ALA A O 1
ATOM 1477 N N . LYS A 1 200 ? 20.102 11.047 -16.022 1.00 55.47 200 LYS A N 1
ATOM 1478 C CA . LYS A 1 200 ? 21.268 11.580 -15.315 1.00 55.47 200 LYS A CA 1
ATOM 1479 C C . LYS A 1 200 ? 21.990 12.504 -16.287 1.00 55.47 200 LYS A C 1
ATOM 1481 O O . LYS A 1 200 ? 22.343 12.056 -17.376 1.00 55.47 200 LYS A O 1
ATOM 1486 N N . GLU A 1 201 ? 22.207 13.758 -15.900 1.00 47.56 201 GLU A N 1
ATOM 1487 C CA . GLU A 1 201 ? 23.217 14.576 -16.567 1.00 47.56 201 GLU A CA 1
ATOM 1488 C C . GLU A 1 201 ? 24.549 13.830 -16.472 1.00 47.56 201 GLU A C 1
ATOM 1490 O O . GLU A 1 201 ? 25.006 13.457 -15.388 1.00 47.56 201 GLU A O 1
ATOM 1495 N N . VAL A 1 202 ? 25.112 13.525 -17.637 1.00 51.28 202 VAL A N 1
ATOM 1496 C CA . VAL A 1 202 ? 26.486 13.057 -17.753 1.00 51.28 202 VAL A CA 1
ATOM 1497 C C . VAL A 1 202 ? 27.324 14.325 -17.644 1.00 51.28 202 VAL A C 1
ATOM 1499 O O . VAL A 1 202 ? 27.164 15.217 -18.476 1.00 51.28 202 VAL A O 1
ATOM 1502 N N . GLY A 1 203 ? 28.090 14.439 -16.558 1.00 47.50 203 GLY A N 1
ATOM 1503 C CA . GLY A 1 203 ? 29.011 15.558 -16.339 1.00 47.50 203 GLY A CA 1
ATOM 1504 C C . GLY A 1 203 ? 30.119 15.622 -17.379 1.00 47.50 203 GLY A C 1
ATOM 1505 O O . GLY A 1 203 ? 30.405 14.574 -18.005 1.00 47.50 203 GLY A O 1
#

pLDDT: mean 84.85, std 17.17, range [25.81, 97.44]